Protein AF-0000000083222985 (afdb_homodimer)

Sequence (244 aa):
MFPDKQFFSEYESVVSSVSVASGQSLPALGKGLVYMKNVDNTTFAVNALHVPGLTHALLSLARLSLNNCDLVRQPGSKSIFSVKDTAKNLTLFDAEIKNNIYLCKASLVLPQDAPAIQVEKHMFPDKQFFSEYESVVSSVSVASGQSLPALGKGLVYMKNVDNTTFAVNALHVPGLTHALLSLARLSLNNCDLVRQPGSKSIFSVKDTAKNLTLFDAEIKNNIYLCKASLVLPQDAPAIQVEKH

Structure (mmCIF, N/CA/C/O backbone):
data_AF-0000000083222985-model_v1
#
loop_
_entity.id
_entity.type
_entity.pdbx_description
1 polymer 'Retrovirus-related Pol polyprotein from transposon TNT 1-94-like beta-barrel domain-containing protein'
#
loop_
_atom_site.group_PDB
_atom_site.id
_atom_site.type_symbol
_atom_site.label_atom_id
_atom_site.label_alt_id
_atom_site.label_comp_id
_atom_site.label_asym_id
_atom_site.label_entity_id
_atom_site.label_seq_id
_atom_site.pdbx_PDB_ins_code
_atom_site.Cartn_x
_atom_site.Cartn_y
_atom_site.Cartn_z
_atom_site.occupancy
_atom_site.B_iso_or_equiv
_atom_site.auth_seq_id
_atom_site.auth_comp_id
_atom_site.auth_asym_id
_atom_site.auth_atom_id
_atom_site.pdbx_PDB_model_num
ATOM 1 N N . MET A 1 1 ? -4.984 9.648 5.73 1 91.44 1 MET A N 1
ATOM 2 C CA . MET A 1 1 ? -6.281 9.789 6.387 1 91.44 1 MET A CA 1
ATOM 3 C C . MET A 1 1 ? -6.113 9.914 7.898 1 91.44 1 MET A C 1
ATOM 5 O O . MET A 1 1 ? -5.379 9.133 8.508 1 91.44 1 MET A O 1
ATOM 9 N N . PHE A 1 2 ? -6.844 10.898 8.508 1 94.88 2 PHE A N 1
ATOM 10 C CA . PHE A 1 2 ? -6.648 11.172 9.922 1 94.88 2 PHE A CA 1
ATOM 11 C C . PHE A 1 2 ? -7.984 11.203 10.656 1 94.88 2 PHE A C 1
ATOM 13 O O . PHE A 1 2 ? -8.977 11.695 10.125 1 94.88 2 PHE A O 1
ATOM 20 N N . PRO A 1 3 ? -8.023 10.688 11.906 1 94.75 3 PRO A N 1
ATOM 21 C CA . PRO A 1 3 ? -9.289 10.578 12.625 1 94.75 3 PRO A CA 1
ATOM 22 C C . PRO A 1 3 ? -9.688 11.883 13.328 1 94.75 3 PRO A C 1
ATOM 24 O O . PRO A 1 3 ? -10.875 12.141 13.523 1 94.75 3 PRO A O 1
ATOM 27 N N . ASP A 1 4 ? -8.719 12.711 13.727 1 95.44 4 ASP A N 1
ATOM 28 C CA . ASP A 1 4 ? -9.008 13.844 14.602 1 95.44 4 ASP A CA 1
ATOM 29 C C . ASP A 1 4 ? -9.031 15.148 13.812 1 95.44 4 ASP A C 1
ATOM 31 O O . ASP A 1 4 ? -7.992 15.602 13.32 1 95.44 4 ASP A O 1
ATOM 35 N N . LYS A 1 5 ? -10.125 15.766 13.906 1 95.88 5 LYS A N 1
ATOM 36 C CA . LYS A 1 5 ? -10.312 17.016 13.164 1 95.88 5 LYS A CA 1
ATOM 37 C C . LYS A 1 5 ? -9.383 18.109 13.695 1 95.88 5 LYS A C 1
ATOM 39 O O . LYS A 1 5 ? -9.023 19.016 12.953 1 95.88 5 LYS A O 1
ATOM 44 N N . GLN A 1 6 ? -9.039 18.062 14.906 1 95.94 6 GLN A N 1
ATOM 45 C CA . GLN A 1 6 ? -8.273 19.125 15.555 1 95.94 6 GLN A CA 1
ATOM 46 C C . GLN A 1 6 ? -6.938 19.359 14.852 1 95.94 6 GLN A C 1
ATOM 48 O O . GLN A 1 6 ? -6.344 20.422 14.969 1 95.94 6 GLN A O 1
ATOM 53 N N . PHE A 1 7 ? -6.473 18.422 14.062 1 95.44 7 PHE A N 1
ATOM 54 C CA . PHE A 1 7 ? -5.16 18.531 13.438 1 95.44 7 PHE A CA 1
ATOM 55 C C . PHE A 1 7 ? -5.273 19.109 12.031 1 95.44 7 PHE A C 1
ATOM 57 O O . PHE A 1 7 ? -4.262 19.391 11.383 1 95.44 7 PHE A O 1
ATOM 64 N N . PHE A 1 8 ? -6.504 19.328 11.602 1 95.56 8 PHE A N 1
ATOM 65 C CA . PHE A 1 8 ? -6.711 19.812 10.242 1 95.56 8 PHE A CA 1
ATOM 66 C C . PHE A 1 8 ? -6.719 21.344 10.203 1 95.56 8 PHE A C 1
ATOM 68 O O . PHE A 1 8 ? -7.379 21.984 11.023 1 95.56 8 PHE A O 1
ATOM 75 N N . SER A 1 9 ? -5.957 21.75 9.305 1 93.69 9 SER A N 1
ATOM 76 C CA . SER A 1 9 ? -6.062 23.141 8.891 1 93.69 9 SER A CA 1
ATOM 77 C C . SER A 1 9 ? -6.688 23.266 7.508 1 93.69 9 SER A C 1
ATOM 79 O O . SER A 1 9 ? -6.746 22.297 6.758 1 93.69 9 SER A O 1
ATOM 81 N N . GLU A 1 10 ? -7.301 24.453 7.152 1 93.38 10 GLU A N 1
ATOM 82 C CA . GLU A 1 10 ? -7.941 24.656 5.855 1 93.38 10 GLU A CA 1
ATOM 83 C C . GLU A 1 10 ? -8.977 23.578 5.574 1 93.38 10 GLU A C 1
ATOM 85 O O . GLU A 1 10 ? -9.016 23.016 4.473 1 93.38 10 GLU A O 1
ATOM 90 N N . TYR A 1 11 ? -9.781 23.344 6.41 1 94.94 11 TYR A N 1
ATOM 91 C CA . TYR A 1 11 ? -10.734 22.234 6.43 1 94.94 11 TYR A CA 1
ATOM 92 C C . TYR A 1 11 ? -11.945 22.531 5.551 1 94.94 11 TYR A C 1
ATOM 94 O O . TYR A 1 11 ? -12.562 23.594 5.684 1 94.94 11 TYR A O 1
ATOM 102 N N . GLU A 1 12 ? -12.219 21.656 4.648 1 97 12 GLU A N 1
ATOM 103 C CA . GLU A 1 12 ? -13.391 21.703 3.783 1 97 12 GLU A CA 1
ATOM 104 C C . GLU A 1 12 ? -14.227 20.438 3.932 1 97 12 GLU A C 1
ATOM 106 O O . GLU A 1 12 ? -13.703 19.328 3.857 1 97 12 GLU A O 1
ATOM 111 N N . SER A 1 13 ? -15.539 20.625 4.152 1 95.5 13 SER A N 1
ATOM 112 C CA . SER A 1 13 ? -16.422 19.469 4.289 1 95.5 13 SER A CA 1
ATOM 113 C C . SER A 1 13 ? -16.562 18.734 2.965 1 95.5 13 SER A C 1
ATOM 115 O O . SER A 1 13 ? -16.656 19.359 1.904 1 95.5 13 SER A O 1
ATOM 117 N N . VAL A 1 14 ? -16.438 17.422 3.131 1 92.38 14 VAL A N 1
ATOM 118 C CA . VAL A 1 14 ? -16.641 16.578 1.953 1 92.38 14 VAL A CA 1
ATOM 119 C C . VAL A 1 14 ? -17.656 15.484 2.275 1 92.38 14 VAL A C 1
ATOM 121 O O . VAL A 1 14 ? -17.891 15.172 3.445 1 92.38 14 VAL A O 1
ATOM 124 N N . VAL A 1 15 ? -18.422 15.094 1.296 1 88.38 15 VAL A N 1
ATOM 125 C CA . VAL A 1 15 ? -19.281 13.922 1.41 1 88.38 15 VAL A CA 1
ATOM 126 C C . VAL A 1 15 ? -18.719 12.781 0.561 1 88.38 15 VAL A C 1
ATOM 128 O O . VAL A 1 15 ? -18.969 12.719 -0.646 1 88.38 15 VAL A O 1
ATOM 131 N N . SER A 1 16 ? -17.953 12 1.223 1 88.06 16 SER A N 1
ATOM 132 C CA . SER A 1 16 ? -17.359 10.859 0.533 1 88.06 16 SER A CA 1
ATOM 133 C C . SER A 1 16 ? -17.156 9.68 1.478 1 88.06 16 SER A C 1
ATOM 135 O O . SER A 1 16 ? -17.562 9.734 2.641 1 88.06 16 SER A O 1
ATOM 137 N N . SER A 1 17 ? -16.797 8.602 0.88 1 85.19 17 SER A N 1
ATOM 138 C CA . SER A 1 17 ? -16.484 7.41 1.665 1 85.19 17 SER A CA 1
ATOM 139 C C . SER A 1 17 ? -15.148 6.805 1.231 1 85.19 17 SER A C 1
ATOM 141 O O . SER A 1 17 ? -14.703 7.02 0.103 1 85.19 17 SER A O 1
ATOM 143 N N . VAL A 1 18 ? -14.523 6.258 2.275 1 79.06 18 VAL A N 1
ATOM 144 C CA . VAL A 1 18 ? -13.273 5.551 1.981 1 79.06 18 VAL A CA 1
ATOM 145 C C . VAL A 1 18 ? -13.406 4.086 2.4 1 79.06 18 VAL A C 1
ATOM 147 O O . VAL A 1 18 ? -14.125 3.766 3.346 1 79.06 18 VAL A O 1
ATOM 150 N N . SER A 1 19 ? -12.797 3.289 1.513 1 74.12 19 SER A N 1
ATOM 151 C CA . SER A 1 19 ? -12.711 1.875 1.862 1 74.12 19 SER A CA 1
ATOM 152 C C . SER A 1 19 ? -11.344 1.533 2.443 1 74.12 19 SER A C 1
ATOM 154 O O . SER A 1 19 ? -10.312 1.896 1.874 1 74.12 19 SER A O 1
ATOM 156 N N . VAL A 1 20 ? -11.453 0.915 3.643 1 68.56 20 VAL A N 1
ATOM 157 C CA . VAL A 1 20 ? -10.195 0.534 4.281 1 68.56 20 VAL A CA 1
ATOM 158 C C . VAL A 1 20 ? -9.906 -0.941 4.008 1 68.56 20 VAL A C 1
ATOM 160 O O . VAL A 1 20 ? -10.797 -1.695 3.621 1 68.56 20 VAL A O 1
ATOM 163 N N . ALA A 1 21 ? -8.688 -1.35 4.016 1 62.44 21 ALA A N 1
ATOM 164 C CA . ALA A 1 21 ? -8.234 -2.693 3.668 1 62.44 21 ALA A CA 1
ATOM 165 C C . ALA A 1 21 ? -8.961 -3.75 4.496 1 62.44 21 ALA A C 1
ATOM 167 O O . ALA A 1 21 ? -9.094 -4.898 4.066 1 62.44 21 ALA A O 1
ATOM 168 N N . SER A 1 22 ? -9.477 -3.342 5.66 1 61.84 22 SER A N 1
ATOM 169 C CA . SER A 1 22 ? -10.227 -4.285 6.488 1 61.84 22 SER A CA 1
ATOM 170 C C . SER A 1 22 ? -11.555 -4.652 5.848 1 61.84 22 SER A C 1
ATOM 172 O O . SER A 1 22 ? -12.195 -5.625 6.25 1 61.84 22 SER A O 1
ATOM 174 N N . GLY A 1 23 ? -11.938 -3.912 4.832 1 66.25 23 GLY A N 1
ATOM 175 C CA . GLY A 1 23 ? -13.195 -4.18 4.156 1 66.25 23 GLY A CA 1
ATOM 176 C C . GLY A 1 23 ? -14.312 -3.232 4.562 1 66.25 23 GLY A C 1
ATOM 177 O O . GLY A 1 23 ? -15.398 -3.254 3.982 1 66.25 23 GLY A O 1
ATOM 178 N N . GLN A 1 24 ? -14.086 -2.453 5.562 1 70.12 24 GLN A N 1
ATOM 179 C CA . GLN A 1 24 ? -15.102 -1.519 6.043 1 70.12 24 GLN A CA 1
ATOM 180 C C . GLN A 1 24 ? -15.086 -0.23 5.223 1 70.12 24 GLN A C 1
ATOM 182 O O . GLN A 1 24 ? -14.039 0.182 4.715 1 70.12 24 GLN A O 1
ATOM 187 N N . SER A 1 25 ? -16.312 0.229 4.922 1 79.38 25 SER A N 1
ATOM 188 C CA . SER A 1 25 ? -16.453 1.561 4.344 1 79.38 25 SER A CA 1
ATOM 189 C C . SER A 1 25 ? -1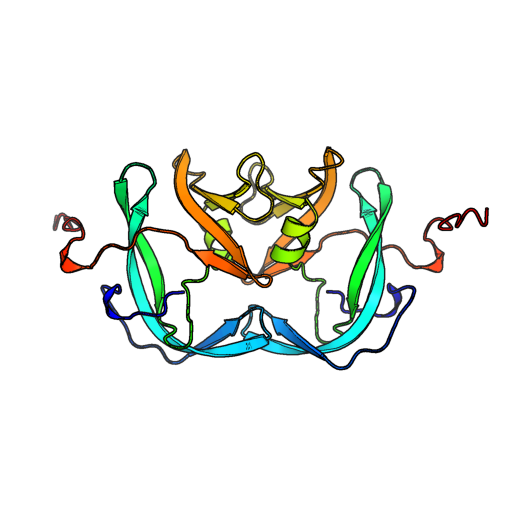6.75 2.604 5.418 1 79.38 25 SER A C 1
ATOM 191 O O . SER A 1 25 ? -17.672 2.438 6.211 1 79.38 25 SER A O 1
ATOM 193 N N . LEU A 1 26 ? -15.914 3.586 5.5 1 84.94 26 LEU A N 1
ATOM 194 C CA . LEU A 1 26 ? -16.078 4.641 6.496 1 84.94 26 LEU A CA 1
ATOM 195 C C . LEU A 1 26 ? -16.312 5.988 5.828 1 84.94 26 LEU A C 1
ATOM 197 O O . LEU A 1 26 ? -15.719 6.285 4.789 1 84.94 26 LEU A O 1
ATOM 201 N N . PRO A 1 27 ? -17.156 6.777 6.434 1 89.69 27 PRO A N 1
ATOM 202 C CA . PRO A 1 27 ? -17.375 8.109 5.859 1 89.69 27 PRO A CA 1
ATOM 203 C C . PRO A 1 27 ? -16.188 9.039 6.074 1 89.69 27 PRO A C 1
ATOM 205 O O . PRO A 1 27 ? -15.578 9.039 7.148 1 89.69 27 PRO A O 1
ATOM 208 N N . ALA A 1 28 ? -15.797 9.719 4.98 1 92.69 28 ALA A N 1
ATOM 209 C CA . ALA A 1 28 ? -14.914 10.875 5.078 1 92.69 28 ALA A CA 1
ATOM 210 C C . ALA A 1 28 ? -15.719 12.172 5.191 1 92.69 28 ALA A C 1
ATOM 212 O O . ALA A 1 28 ? -16.562 12.469 4.336 1 92.69 28 ALA A O 1
ATOM 213 N N . LEU A 1 29 ? -15.406 12.93 6.195 1 95.75 29 LEU A N 1
ATOM 214 C CA . LEU A 1 29 ? -16.266 14.086 6.473 1 95.75 29 LEU A CA 1
ATOM 215 C C . LEU A 1 29 ? -15.617 15.367 5.969 1 95.75 29 LEU A C 1
ATOM 217 O O . LEU A 1 29 ? -16.281 16.391 5.824 1 95.75 29 LEU A O 1
ATOM 221 N N . GLY A 1 30 ? -14.352 15.266 5.719 1 96.56 30 GLY A N 1
ATOM 222 C CA . GLY A 1 30 ? -13.664 16.469 5.281 1 96.56 30 GLY A CA 1
ATOM 223 C C . GLY A 1 30 ? -12.266 16.203 4.754 1 96.56 30 GLY A C 1
ATOM 224 O O . GLY A 1 30 ? -11.789 15.062 4.805 1 96.56 30 GLY A O 1
ATOM 225 N N . LYS A 1 31 ? -11.773 17.266 4.141 1 96.81 31 LYS A N 1
ATOM 226 C CA . LYS A 1 31 ? -10.391 17.281 3.674 1 96.81 31 LYS A CA 1
ATOM 227 C C . LYS A 1 31 ? -9.688 18.562 4.102 1 96.81 31 LYS A C 1
ATOM 229 O O . LYS A 1 31 ? -10.328 19.578 4.359 1 96.81 31 LYS A O 1
ATOM 234 N N . GLY A 1 32 ? -8.406 18.484 4.211 1 95.88 32 GLY A N 1
ATOM 235 C CA . GLY A 1 32 ? -7.621 19.641 4.613 1 95.88 32 GLY A CA 1
ATOM 236 C C . GLY A 1 32 ? -6.137 19.328 4.746 1 95.88 32 GLY A C 1
ATOM 237 O O . GLY A 1 32 ? -5.641 18.359 4.168 1 95.88 32 GLY A O 1
ATOM 238 N N . LEU A 1 33 ? -5.465 20.297 5.406 1 95.81 33 LEU A N 1
ATOM 239 C CA . LEU A 1 33 ? -4.023 20.188 5.605 1 95.81 33 LEU A CA 1
ATOM 240 C C . LEU A 1 33 ? -3.707 19.719 7.027 1 95.81 33 LEU A C 1
ATOM 242 O O . LEU A 1 33 ? -4.328 20.188 7.984 1 95.81 33 LEU A O 1
ATOM 246 N N . VAL A 1 34 ? -2.902 18.75 7.098 1 95.69 34 VAL A N 1
ATOM 247 C CA . VAL A 1 34 ? -2.387 18.297 8.383 1 95.69 34 VAL A CA 1
ATOM 248 C C . VAL A 1 34 ? -0.883 18.547 8.461 1 95.69 34 VAL A C 1
ATOM 250 O O . VAL A 1 34 ? -0.148 18.234 7.52 1 95.69 34 VAL A O 1
ATOM 253 N N . TYR A 1 35 ? -0.437 19.125 9.555 1 95 35 TYR A N 1
ATOM 254 C CA . TYR A 1 35 ? 0.974 19.422 9.766 1 95 35 TYR A CA 1
ATOM 255 C C . TYR A 1 35 ? 1.643 18.344 10.602 1 95 35 TYR A C 1
ATOM 257 O O . TYR A 1 35 ? 1.062 17.859 11.578 1 95 35 TYR A O 1
ATOM 265 N N . MET A 1 36 ? 2.799 18.016 10.156 1 95 36 MET A N 1
ATOM 266 C CA . MET A 1 36 ? 3.574 16.984 10.852 1 95 36 MET A CA 1
ATOM 267 C C . MET A 1 36 ? 5.047 17.375 10.914 1 95 36 MET A C 1
ATOM 269 O O . MET A 1 36 ? 5.504 18.234 10.164 1 95 36 MET A O 1
ATOM 273 N N . LYS A 1 37 ? 5.711 16.734 11.844 1 94 37 LYS A N 1
ATOM 274 C CA . LYS A 1 37 ? 7.156 16.922 11.953 1 94 37 LYS A CA 1
ATOM 275 C C . LYS A 1 37 ? 7.906 15.727 11.359 1 94 37 LYS A C 1
ATOM 277 O O . LYS A 1 37 ? 7.543 14.57 11.609 1 94 37 LYS A O 1
ATOM 282 N N . ASN A 1 38 ? 8.898 16.062 10.609 1 92.88 38 ASN A N 1
ATOM 283 C CA . ASN A 1 38 ? 9.727 14.992 10.086 1 92.88 38 ASN A CA 1
ATOM 284 C C . ASN A 1 38 ? 10.789 14.555 11.094 1 92.88 38 ASN A C 1
ATOM 286 O O . ASN A 1 38 ? 10.781 15.008 12.242 1 92.88 38 ASN A O 1
ATOM 290 N N . VAL A 1 39 ? 11.641 13.609 10.68 1 89.19 39 VAL A N 1
ATOM 291 C CA . VAL A 1 39 ? 12.625 13.031 11.586 1 89.19 39 VAL A CA 1
ATOM 292 C C . VAL A 1 39 ? 13.586 14.117 12.062 1 89.19 39 VAL A C 1
ATOM 294 O O . VAL A 1 39 ? 14.109 14.047 13.18 1 89.19 39 VAL A O 1
ATOM 297 N N . ASP A 1 40 ? 13.82 15.156 11.297 1 89.5 40 ASP A N 1
ATOM 298 C CA . ASP A 1 40 ? 14.703 16.266 11.664 1 89.5 40 ASP A CA 1
ATOM 299 C C . ASP A 1 40 ? 13.938 17.359 12.406 1 89.5 40 ASP A C 1
ATOM 301 O O . ASP A 1 40 ? 14.461 18.453 12.609 1 89.5 40 ASP A O 1
ATOM 305 N N . ASN A 1 41 ? 12.742 17.188 12.664 1 89.38 41 ASN A N 1
ATOM 306 C CA . ASN A 1 41 ? 11.883 18.078 13.445 1 89.38 41 ASN A CA 1
ATOM 307 C C . ASN A 1 41 ? 11.438 19.281 12.625 1 89.38 41 ASN A C 1
ATOM 309 O O . ASN A 1 41 ? 11.07 20.312 13.188 1 89.38 41 ASN A O 1
ATOM 313 N N . THR A 1 42 ? 11.617 19.156 11.367 1 89.94 42 THR A N 1
ATOM 314 C CA . THR A 1 42 ? 11.062 20.188 10.492 1 89.94 42 THR A CA 1
ATOM 315 C C . THR A 1 42 ? 9.594 19.906 10.188 1 89.94 42 THR A C 1
ATOM 317 O O . THR A 1 42 ? 9.219 18.766 9.938 1 89.94 42 THR A O 1
ATOM 320 N N . THR A 1 43 ? 8.805 20.969 10.18 1 91.62 43 THR A N 1
ATOM 321 C CA . THR A 1 43 ? 7.367 20.828 9.984 1 91.62 43 THR A CA 1
ATOM 322 C C . THR A 1 43 ? 7.016 20.859 8.5 1 91.62 43 THR A C 1
ATOM 324 O O . THR A 1 43 ? 7.578 21.672 7.746 1 91.62 43 THR A O 1
ATOM 327 N N . PHE A 1 44 ? 6.191 20 8.086 1 90.69 44 PHE A N 1
ATOM 328 C CA . PHE A 1 44 ? 5.656 20.016 6.727 1 90.69 44 PHE A CA 1
ATOM 329 C C . PHE A 1 44 ? 4.172 19.688 6.723 1 90.69 44 PHE A C 1
ATOM 331 O O . PHE A 1 44 ? 3.648 19.156 7.699 1 90.69 44 PHE A O 1
ATOM 338 N N . ALA A 1 45 ? 3.506 20.078 5.641 1 92.19 45 ALA A N 1
ATOM 339 C CA . ALA A 1 45 ? 2.062 19.875 5.527 1 92.19 45 ALA A CA 1
ATOM 340 C C . ALA A 1 45 ? 1.739 18.797 4.492 1 92.19 45 ALA A C 1
ATOM 342 O O . ALA A 1 45 ? 2.432 18.672 3.48 1 92.19 45 ALA A O 1
ATOM 343 N N . VAL A 1 46 ? 0.631 18.109 4.801 1 91.94 46 VAL A N 1
ATOM 344 C CA . VAL A 1 46 ? 0.116 17.141 3.832 1 91.94 46 VAL A CA 1
ATOM 345 C C . VAL A 1 46 ? -1.393 17.328 3.674 1 91.94 46 VAL A C 1
ATOM 347 O O . VAL A 1 46 ? -2.078 17.719 4.621 1 91.94 46 VAL A O 1
ATOM 350 N N . ASN A 1 47 ? -1.86 17.047 2.443 1 93.56 47 ASN A N 1
ATOM 351 C CA . ASN A 1 47 ? -3.303 16.953 2.24 1 93.56 47 ASN A CA 1
ATOM 352 C C . ASN A 1 47 ? -3.852 15.609 2.736 1 93.56 47 ASN A C 1
ATOM 354 O O . ASN A 1 47 ? -3.291 14.555 2.436 1 93.56 47 ASN A O 1
ATOM 358 N N . ALA A 1 48 ? -4.898 15.734 3.525 1 95 48 ALA A N 1
ATOM 359 C CA . ALA A 1 48 ? -5.422 14.508 4.121 1 95 48 ALA A CA 1
ATOM 360 C C . ALA A 1 48 ? -6.945 14.539 4.195 1 95 48 ALA A C 1
ATOM 362 O O . ALA A 1 48 ? -7.559 15.602 4.078 1 95 48 ALA A O 1
ATOM 363 N N . LEU A 1 49 ? -7.469 13.383 4.34 1 94.12 49 LEU A N 1
ATOM 364 C CA . LEU A 1 49 ? -8.898 13.227 4.586 1 94.12 49 LEU A CA 1
ATOM 365 C C . LEU A 1 49 ? -9.18 13.047 6.074 1 94.12 49 LEU A C 1
ATOM 367 O O . LEU A 1 49 ? -8.422 12.375 6.773 1 94.12 49 LEU A O 1
ATOM 371 N N . HIS A 1 50 ? -10.273 13.695 6.477 1 96.56 50 HIS A N 1
ATOM 372 C CA . HIS A 1 50 ? -10.766 13.492 7.832 1 96.56 50 HIS A CA 1
ATOM 373 C C . HIS A 1 50 ? -11.75 12.336 7.898 1 96.56 50 HIS A C 1
ATOM 375 O O . HIS A 1 50 ? -12.875 12.438 7.391 1 96.56 50 HIS A O 1
ATOM 381 N N . VAL A 1 51 ? -11.312 11.25 8.547 1 94.62 51 VAL A N 1
ATOM 382 C CA . VAL A 1 51 ? -12.125 10.047 8.703 1 94.62 51 VAL A CA 1
ATOM 383 C C . VAL A 1 51 ? -12.258 9.703 10.188 1 94.62 51 VAL A C 1
ATOM 385 O O . VAL A 1 51 ? -11.492 8.898 10.711 1 94.62 51 VAL A O 1
ATOM 388 N N . PRO A 1 52 ? -13.289 10.234 10.844 1 93.88 52 PRO A N 1
ATOM 389 C CA . PRO A 1 52 ? -13.422 10.109 12.297 1 93.88 52 PRO A CA 1
ATOM 390 C C . PRO A 1 52 ? -13.609 8.664 12.75 1 93.88 52 PRO A C 1
ATOM 392 O O . PRO A 1 52 ? -13.336 8.336 13.906 1 93.88 52 PRO A O 1
ATOM 395 N N . GLY A 1 53 ? -13.977 7.805 11.938 1 88 53 GLY A N 1
ATOM 396 C CA . GLY A 1 53 ? -14.211 6.418 12.312 1 88 53 GLY A CA 1
ATOM 397 C C . GLY A 1 53 ? -12.922 5.621 12.477 1 88 53 GLY A C 1
ATOM 398 O O . GLY A 1 53 ? -12.945 4.488 12.953 1 88 53 GLY A O 1
ATOM 399 N N . LEU A 1 54 ? -11.844 6.199 12.172 1 88.44 54 LEU A N 1
ATOM 400 C CA . LEU A 1 54 ? -10.555 5.535 12.312 1 88.44 54 LEU A CA 1
ATOM 401 C C . LEU A 1 54 ? -10.016 5.695 13.727 1 88.44 54 LEU A C 1
ATOM 403 O O .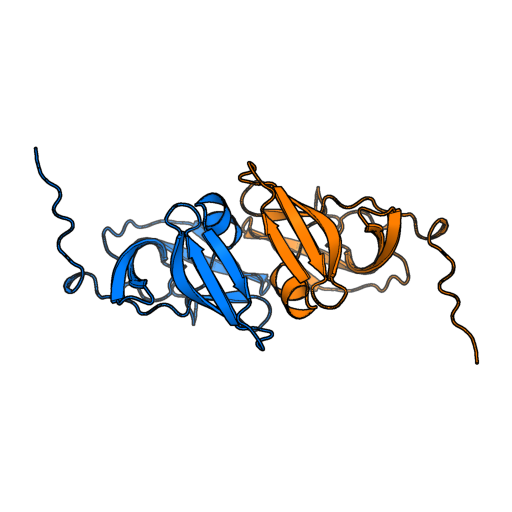 LEU A 1 54 ? -10.305 6.688 14.398 1 88.44 54 LEU A O 1
ATOM 407 N N . THR A 1 55 ? -9.25 4.66 14.109 1 86.5 55 THR A N 1
ATOM 408 C CA . THR A 1 55 ? -8.594 4.742 15.406 1 86.5 55 THR A CA 1
ATOM 409 C C . THR A 1 55 ? -7.168 5.266 15.258 1 86.5 55 THR A C 1
ATOM 411 O O . THR A 1 55 ? -6.609 5.832 16.203 1 86.5 55 THR A O 1
ATOM 414 N N . HIS A 1 56 ? -6.629 5.094 14.062 1 90.44 56 HIS A N 1
ATOM 415 C CA . HIS A 1 56 ? -5.273 5.539 13.75 1 90.44 56 HIS A CA 1
ATOM 416 C C . HIS A 1 56 ? -5.207 6.176 12.367 1 90.44 56 HIS A C 1
ATOM 418 O O . HIS A 1 56 ? -6.074 5.93 11.523 1 90.44 56 HIS A O 1
ATOM 424 N N . ALA A 1 57 ? -4.215 7.043 12.242 1 93.12 57 ALA A N 1
ATOM 425 C CA . ALA A 1 57 ? -3.971 7.621 10.922 1 93.12 57 ALA A CA 1
ATOM 426 C C . ALA A 1 57 ? -3.455 6.562 9.953 1 93.12 57 ALA A C 1
ATOM 428 O O . ALA A 1 57 ? -2.582 5.766 10.297 1 93.12 57 ALA A O 1
ATOM 429 N N . LEU A 1 58 ? -4.062 6.613 8.766 1 91 58 LEU A N 1
ATOM 430 C CA . LEU A 1 58 ? -3.705 5.629 7.746 1 91 58 LEU A CA 1
ATOM 431 C C . LEU A 1 58 ? -3.012 6.301 6.562 1 91 58 LEU A C 1
ATOM 433 O O . LEU A 1 58 ? -3.27 7.469 6.266 1 91 58 LEU A O 1
ATOM 437 N N . LEU A 1 59 ? -2.205 5.488 5.945 1 91.25 59 LEU A N 1
ATOM 438 C CA . LEU A 1 59 ? -1.476 5.992 4.785 1 91.25 59 LEU A CA 1
ATOM 439 C C . LEU A 1 59 ? -2.053 5.426 3.492 1 91.25 59 LEU A C 1
ATOM 441 O O . LEU A 1 59 ? -2.375 4.238 3.418 1 91.25 59 LEU A O 1
ATOM 445 N N . SER A 1 60 ? -2.27 6.305 2.541 1 87.81 60 SER A N 1
ATOM 446 C CA . SER A 1 60 ? -2.527 5.895 1.163 1 87.81 60 SER A CA 1
ATOM 447 C C . SER A 1 60 ? -1.227 5.711 0.389 1 87.81 60 SER A C 1
ATOM 449 O O . SER A 1 60 ? -0.689 6.668 -0.17 1 87.81 60 SER A O 1
ATOM 451 N N . LEU A 1 61 ? -0.79 4.492 0.25 1 89.25 61 LEU A N 1
ATOM 452 C CA . LEU A 1 61 ? 0.532 4.215 -0.303 1 89.25 61 LEU A CA 1
ATOM 453 C C . LEU A 1 61 ? 0.607 4.633 -1.768 1 89.25 61 LEU A C 1
ATOM 455 O O . LEU A 1 61 ? 1.639 5.133 -2.223 1 89.25 61 LEU A O 1
ATOM 459 N N . ALA A 1 62 ? -0.45 4.395 -2.479 1 90 62 ALA A N 1
ATOM 460 C CA . ALA A 1 62 ? -0.453 4.781 -3.887 1 90 62 ALA A CA 1
ATOM 461 C C . ALA A 1 62 ? -0.273 6.289 -4.043 1 90 62 ALA A C 1
ATOM 463 O O . ALA A 1 62 ? 0.517 6.742 -4.875 1 90 62 ALA A O 1
ATOM 464 N N . ARG A 1 63 ? -0.938 7.086 -3.252 1 87.56 63 ARG A N 1
ATOM 465 C CA . ARG A 1 63 ? -0.834 8.539 -3.33 1 87.56 63 ARG A CA 1
ATOM 466 C C . ARG A 1 63 ? 0.551 9.016 -2.904 1 87.56 63 ARG A C 1
ATOM 468 O O . ARG A 1 63 ? 1.126 9.906 -3.529 1 87.56 63 ARG A O 1
ATOM 475 N N . LEU A 1 64 ? 1.031 8.422 -1.844 1 91.19 64 LEU A N 1
ATOM 476 C CA . LEU A 1 64 ? 2.383 8.734 -1.398 1 91.19 64 LEU A CA 1
ATOM 477 C C . LEU A 1 64 ? 3.396 8.469 -2.506 1 91.19 64 LEU A C 1
ATOM 479 O O . LEU A 1 64 ? 4.258 9.305 -2.785 1 91.19 64 LEU A O 1
ATOM 483 N N . SER A 1 65 ? 3.244 7.293 -3.109 1 93.12 65 SER A N 1
ATOM 484 C CA . SER A 1 65 ? 4.168 6.902 -4.168 1 93.12 65 SER A CA 1
ATOM 485 C C . SER A 1 65 ? 4.094 7.863 -5.348 1 93.12 65 SER A C 1
ATOM 487 O O . SER A 1 65 ? 5.125 8.258 -5.898 1 93.12 65 SER A O 1
ATOM 489 N N . LEU A 1 66 ? 2.91 8.266 -5.672 1 92.06 66 LEU A N 1
ATOM 490 C CA . LEU A 1 66 ? 2.717 9.164 -6.805 1 92.06 66 LEU A CA 1
ATOM 491 C C . LEU A 1 66 ? 3.242 10.555 -6.48 1 92.06 66 LEU A C 1
ATOM 493 O O . LEU A 1 66 ? 3.502 11.352 -7.391 1 92.06 66 LEU A O 1
ATOM 497 N N . ASN A 1 67 ? 3.406 10.883 -5.18 1 90.75 67 ASN A N 1
ATOM 498 C CA . ASN A 1 67 ? 3.971 12.148 -4.742 1 90.75 67 ASN A CA 1
ATOM 499 C C . ASN A 1 67 ? 5.453 12.016 -4.398 1 90.75 67 ASN A C 1
ATOM 501 O O . ASN A 1 67 ? 5.949 12.703 -3.5 1 90.75 67 ASN A O 1
ATOM 505 N N . ASN A 1 68 ? 6.129 11.039 -4.984 1 92.19 68 ASN A N 1
ATOM 506 C CA . ASN A 1 68 ? 7.574 10.844 -4.914 1 92.19 68 ASN A CA 1
ATOM 507 C C . ASN A 1 68 ? 8.016 10.391 -3.525 1 92.19 68 ASN A C 1
ATOM 509 O O . ASN A 1 68 ? 9.102 10.742 -3.07 1 92.19 68 ASN A O 1
ATOM 513 N N . CYS A 1 69 ? 7.152 9.711 -2.852 1 94.44 69 CYS A N 1
ATOM 514 C CA . CYS A 1 69 ? 7.52 9.141 -1.561 1 94.44 69 CYS A CA 1
ATOM 515 C C . CYS A 1 69 ? 7.625 7.625 -1.646 1 94.44 69 CYS A C 1
ATOM 517 O O . CYS A 1 69 ? 6.805 6.977 -2.303 1 94.44 69 CYS A O 1
ATOM 519 N N . ASP A 1 70 ? 8.641 7.121 -1.062 1 94.56 70 ASP A N 1
ATOM 520 C CA . ASP A 1 70 ? 8.844 5.676 -1.043 1 94.56 70 ASP A CA 1
ATOM 521 C C . ASP A 1 70 ? 8.805 5.137 0.384 1 94.56 70 ASP A C 1
ATOM 523 O O . ASP A 1 70 ? 9.148 5.848 1.332 1 94.56 70 ASP A O 1
ATOM 527 N N . LEU A 1 71 ? 8.336 3.926 0.518 1 94.75 71 LEU A N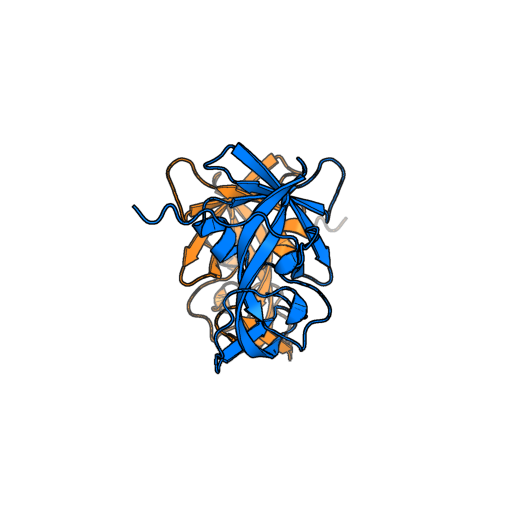 1
ATOM 528 C CA . LEU A 1 71 ? 8.414 3.193 1.776 1 94.75 71 LEU A CA 1
ATOM 529 C C . LEU A 1 71 ? 9.672 2.336 1.831 1 94.75 71 LEU A C 1
ATOM 531 O O . LEU A 1 71 ? 9.891 1.489 0.96 1 94.75 71 LEU A O 1
ATOM 535 N N . VAL A 1 72 ? 10.453 2.662 2.801 1 94.25 72 VAL A N 1
ATOM 536 C CA . VAL A 1 72 ? 11.695 1.916 2.971 1 94.25 72 VAL A CA 1
ATOM 537 C C . VAL A 1 72 ? 11.656 1.144 4.289 1 94.25 72 VAL A C 1
ATOM 539 O O . VAL A 1 72 ? 11.523 1.738 5.359 1 94.25 72 VAL A O 1
ATOM 542 N N . ARG A 1 73 ? 11.805 -0.142 4.18 1 94.81 73 ARG A N 1
ATOM 543 C CA . ARG A 1 73 ? 11.797 -0.982 5.371 1 94.81 73 ARG A CA 1
ATOM 544 C C . ARG A 1 73 ? 12.984 -0.664 6.273 1 94.81 73 ARG A C 1
ATOM 546 O O . ARG A 1 73 ? 14.117 -0.533 5.797 1 94.81 73 ARG A O 1
ATOM 553 N N . GLN A 1 74 ? 12.703 -0.519 7.477 1 95.06 74 GLN A N 1
ATOM 554 C CA . GLN A 1 74 ? 13.789 -0.299 8.43 1 95.06 74 GLN A CA 1
ATOM 555 C C . GLN A 1 74 ? 14.555 -1.59 8.695 1 95.06 74 GLN A C 1
ATOM 557 O O . GLN A 1 74 ? 13.953 -2.662 8.812 1 95.06 74 GLN A O 1
ATOM 562 N N . PRO A 1 75 ? 15.906 -1.433 8.797 1 91 75 PRO A N 1
ATOM 563 C CA . PRO A 1 75 ? 16.719 -2.629 9.031 1 91 75 PRO A CA 1
ATOM 564 C C . PRO A 1 75 ? 16.266 -3.422 10.258 1 91 75 PRO A C 1
ATOM 566 O O . PRO A 1 75 ? 16.031 -2.842 11.32 1 91 75 PRO A O 1
ATOM 569 N N . GLY A 1 76 ? 16.141 -4.723 10.055 1 88.5 76 GLY A N 1
ATOM 570 C CA . GLY A 1 76 ? 15.82 -5.609 11.164 1 88.5 76 GLY A CA 1
ATOM 571 C C . GLY A 1 76 ? 14.344 -5.625 11.516 1 88.5 76 GLY A C 1
ATOM 572 O O . GLY A 1 76 ? 13.922 -6.336 12.43 1 88.5 76 GLY A O 1
ATOM 573 N N . SER A 1 77 ? 13.57 -4.855 10.875 1 92.5 77 SER A N 1
ATOM 574 C CA . SER A 1 77 ? 12.148 -4.809 11.172 1 92.5 77 SER A CA 1
ATOM 575 C C . SER A 1 77 ? 11.328 -5.449 10.062 1 92.5 77 SER A C 1
ATOM 577 O O . SER A 1 77 ? 11.664 -5.32 8.883 1 92.5 77 SER A O 1
ATOM 579 N N . LYS A 1 78 ? 10.273 -6.125 10.469 1 91.75 78 LYS A N 1
ATOM 580 C CA . LYS A 1 78 ? 9.375 -6.742 9.5 1 91.75 78 LYS A CA 1
ATOM 581 C C . LYS A 1 78 ? 8.203 -5.824 9.172 1 91.75 78 LYS A C 1
ATOM 583 O O . LYS A 1 78 ? 7.684 -5.84 8.055 1 91.75 78 LYS A O 1
ATOM 588 N N . SER A 1 79 ? 7.887 -4.941 10.117 1 95.25 79 SER A N 1
ATOM 589 C CA . SER A 1 79 ? 6.617 -4.234 9.977 1 95.25 79 SER A CA 1
ATOM 590 C C . SER A 1 79 ? 6.812 -2.725 10.055 1 95.25 79 SER A C 1
ATOM 592 O O . SER A 1 79 ? 5.844 -1.963 9.977 1 95.25 79 SER A O 1
ATOM 594 N N . ILE A 1 80 ? 8.055 -2.229 10.25 1 96.81 80 ILE A N 1
ATOM 595 C CA . ILE A 1 80 ? 8.297 -0.796 10.383 1 96.81 80 ILE A CA 1
ATOM 596 C C . ILE A 1 80 ? 9.016 -0.275 9.141 1 96.81 80 ILE A C 1
ATOM 598 O O . ILE A 1 80 ? 9.984 -0.877 8.68 1 96.81 80 ILE A O 1
ATOM 602 N N . PHE A 1 81 ? 8.516 0.839 8.664 1 97 81 PHE A N 1
ATOM 603 C CA . PHE A 1 81 ? 9.039 1.455 7.449 1 97 81 PHE A CA 1
ATOM 604 C C . PHE A 1 81 ? 9.281 2.945 7.66 1 97 81 PHE A C 1
ATOM 606 O O . PHE A 1 81 ? 8.648 3.564 8.523 1 97 81 PHE A O 1
ATOM 613 N N . SER A 1 82 ? 10.195 3.441 6.875 1 96.75 82 SER A N 1
ATOM 614 C CA . SER A 1 82 ? 10.398 4.883 6.797 1 96.75 82 SER A CA 1
ATOM 615 C C . SER A 1 82 ? 9.859 5.445 5.484 1 96.75 82 SER A C 1
ATOM 617 O O . SER A 1 82 ? 10.086 4.871 4.418 1 96.75 82 SER A O 1
ATOM 619 N N . VAL A 1 83 ? 9.055 6.453 5.625 1 96.5 83 VAL A N 1
ATOM 620 C CA . VAL A 1 83 ? 8.578 7.156 4.438 1 96.5 83 VAL A CA 1
ATOM 621 C C . VAL A 1 83 ? 9.594 8.219 4.02 1 96.5 83 VAL A C 1
ATOM 623 O O . VAL A 1 83 ? 9.922 9.117 4.797 1 96.5 83 VAL A O 1
ATOM 626 N N . LYS A 1 84 ? 10.07 8.062 2.816 1 95.81 84 LYS A N 1
ATOM 627 C CA . LYS A 1 84 ? 11.109 8.961 2.318 1 95.81 84 LYS A CA 1
ATOM 628 C C . LYS A 1 84 ? 10.625 9.734 1.098 1 95.81 84 LYS A C 1
ATOM 630 O O . LYS A 1 84 ? 10.023 9.164 0.19 1 95.81 84 LYS A O 1
ATOM 635 N N . ASP A 1 85 ? 10.852 11.047 1.124 1 94.62 85 ASP A N 1
ATOM 636 C CA . ASP A 1 85 ? 10.664 11.883 -0.059 1 94.62 85 ASP A CA 1
ATOM 637 C C . ASP A 1 85 ? 11.859 11.766 -1.005 1 94.62 85 ASP A C 1
ATOM 639 O O . ASP A 1 85 ? 12.922 12.312 -0.733 1 94.62 85 ASP A O 1
ATOM 643 N N . THR A 1 86 ? 11.648 11.086 -2.049 1 91.5 86 THR A N 1
ATOM 644 C CA . THR A 1 86 ? 12.75 10.789 -2.953 1 91.5 86 THR A CA 1
ATOM 645 C C . THR A 1 86 ? 13.18 12.039 -3.717 1 91.5 86 THR A C 1
ATOM 647 O O . THR A 1 86 ? 14.344 12.172 -4.102 1 91.5 86 THR A O 1
ATOM 650 N N . ALA A 1 87 ? 12.281 12.898 -3.949 1 89.25 87 ALA A N 1
ATOM 651 C CA . ALA A 1 87 ? 12.602 14.133 -4.648 1 89.25 87 ALA A CA 1
ATOM 652 C C . ALA A 1 87 ? 13.508 15.023 -3.803 1 89.25 87 ALA A C 1
ATOM 654 O O . ALA A 1 87 ? 14.445 15.641 -4.32 1 89.25 87 ALA A O 1
ATOM 655 N N . LYS A 1 88 ? 13.281 15.047 -2.523 1 89.06 88 LYS A N 1
ATOM 656 C CA . LYS A 1 88 ? 14.039 15.906 -1.613 1 89.06 88 LYS A CA 1
ATOM 657 C C . LYS A 1 88 ? 15.109 15.102 -0.878 1 89.06 88 LYS A C 1
ATOM 659 O O . LYS A 1 88 ? 15.93 15.68 -0.155 1 89.06 88 LYS A O 1
ATOM 664 N N . ASN A 1 89 ? 15.086 13.82 -1.082 1 90 89 ASN A N 1
ATOM 665 C CA . ASN A 1 89 ? 16 12.922 -0.391 1 90 89 ASN A CA 1
ATOM 666 C C . ASN A 1 89 ? 15.938 13.109 1.122 1 90 89 ASN A C 1
ATOM 668 O O . ASN A 1 89 ? 16.969 13.266 1.777 1 90 89 ASN A O 1
ATOM 672 N N . LEU A 1 90 ? 14.75 13.219 1.654 1 93.19 90 LEU A N 1
ATOM 673 C CA . LEU A 1 90 ? 14.477 13.43 3.072 1 93.19 90 LEU A CA 1
ATOM 674 C C . LEU A 1 90 ? 13.57 12.328 3.621 1 93.19 90 LEU A C 1
ATOM 676 O O . LEU A 1 90 ? 12.609 11.922 2.963 1 93.19 90 LEU A O 1
ATOM 680 N N . THR A 1 91 ? 13.938 11.875 4.812 1 94.81 91 THR A N 1
ATOM 681 C CA . THR A 1 91 ? 13.047 10.969 5.527 1 94.81 91 THR A CA 1
ATOM 682 C C . THR A 1 91 ? 11.945 11.75 6.25 1 94.81 91 THR A C 1
ATOM 684 O O . THR A 1 91 ? 12.234 12.664 7.02 1 94.81 91 THR A O 1
ATOM 687 N N . LEU A 1 92 ? 10.773 11.383 6.039 1 95.5 92 LEU A N 1
ATOM 688 C CA . LEU A 1 92 ? 9.648 12.156 6.57 1 95.5 92 LEU A CA 1
ATOM 689 C C . LEU A 1 92 ? 9.203 11.594 7.918 1 95.5 92 LEU A C 1
ATOM 691 O O . LEU A 1 92 ? 9.406 12.227 8.953 1 95.5 92 LEU A O 1
ATOM 695 N N . PHE A 1 93 ? 8.641 10.484 7.977 1 95.69 93 PHE A N 1
ATOM 696 C CA . PHE A 1 93 ? 8.109 9.852 9.18 1 95.69 93 PHE A CA 1
ATOM 697 C C . PHE A 1 93 ? 8.086 8.336 9.031 1 95.69 93 PHE A C 1
ATOM 699 O O . PHE A 1 93 ? 8.414 7.805 7.969 1 95.69 93 PHE A O 1
ATOM 706 N N . ASP A 1 94 ? 7.816 7.688 10.133 1 96.25 94 ASP A N 1
ATOM 707 C CA . ASP A 1 94 ? 7.746 6.23 10.109 1 96.25 94 ASP A CA 1
ATOM 708 C C . ASP A 1 94 ? 6.316 5.75 9.867 1 96.25 94 ASP A C 1
ATOM 710 O O . ASP A 1 94 ? 5.363 6.516 10.023 1 96.25 94 ASP A O 1
ATOM 714 N N . ALA A 1 95 ? 6.23 4.578 9.367 1 96.62 95 ALA A N 1
ATOM 715 C CA . ALA A 1 95 ? 4.977 3.855 9.172 1 96.62 95 ALA A CA 1
ATOM 716 C C . ALA A 1 95 ? 5.07 2.439 9.742 1 96.62 95 ALA A C 1
ATOM 718 O O . ALA A 1 95 ? 6.164 1.886 9.867 1 96.62 95 ALA A O 1
ATOM 719 N N . GLU A 1 96 ? 3.963 1.91 10.109 1 96.5 96 GLU A N 1
ATOM 720 C CA . GLU A 1 96 ? 3.908 0.557 10.656 1 96.5 96 GLU A CA 1
ATOM 721 C C . GLU A 1 96 ? 2.744 -0.23 10.062 1 96.5 96 GLU A C 1
ATOM 723 O O . GLU A 1 96 ? 1.643 0.302 9.906 1 96.5 96 GLU A O 1
ATOM 728 N N . ILE A 1 97 ? 3.033 -1.467 9.672 1 94.12 97 ILE A N 1
ATOM 729 C CA . ILE A 1 97 ? 1.949 -2.332 9.211 1 94.12 97 ILE A CA 1
ATOM 730 C C . ILE A 1 97 ? 1.307 -3.027 10.414 1 94.12 97 ILE A C 1
ATOM 732 O O . ILE A 1 97 ? 1.995 -3.676 11.203 1 94.12 97 ILE A O 1
ATOM 736 N N . LYS A 1 98 ? 0.044 -2.824 10.562 1 89.44 98 LYS A N 1
ATOM 737 C CA . LYS A 1 98 ? -0.783 -3.539 11.531 1 89.44 98 LYS A CA 1
ATOM 738 C C . LYS A 1 98 ? -2.098 -3.992 10.906 1 89.44 98 LYS A C 1
ATOM 740 O O . LYS A 1 98 ? -2.803 -3.193 10.281 1 89.44 98 LYS A O 1
ATOM 745 N N . ASN A 1 99 ? -2.406 -5.289 11.016 1 83.31 99 ASN A N 1
ATOM 746 C CA . ASN A 1 99 ? -3.621 -5.844 10.43 1 83.31 99 ASN A CA 1
ATOM 747 C C . ASN A 1 99 ? -3.711 -5.535 8.938 1 83.31 99 ASN A C 1
ATOM 749 O O . ASN A 1 99 ? -4.746 -5.07 8.453 1 83.31 99 ASN A O 1
ATOM 753 N N . ASN A 1 100 ? -2.664 -5.539 8.195 1 81.94 100 ASN A N 1
ATOM 754 C CA . ASN A 1 100 ? -2.545 -5.418 6.75 1 81.94 100 ASN A CA 1
ATOM 755 C C . ASN A 1 100 ? -2.809 -3.986 6.285 1 81.94 100 ASN A C 1
ATOM 757 O O . ASN A 1 100 ? -3.234 -3.766 5.148 1 81.94 100 ASN A O 1
ATOM 761 N N . ILE A 1 101 ? -2.639 -3.064 7.203 1 85.44 101 ILE A N 1
ATOM 762 C CA . ILE A 1 101 ? -2.785 -1.656 6.848 1 85.44 101 ILE A CA 1
ATOM 763 C C . ILE A 1 101 ? -1.541 -0.883 7.281 1 85.44 101 ILE A C 1
ATOM 765 O O . ILE A 1 101 ? -0.904 -1.229 8.281 1 85.44 101 ILE A O 1
ATOM 769 N N . TYR A 1 102 ? -1.243 0.167 6.59 1 91.62 102 TYR A N 1
ATOM 770 C CA . TYR A 1 102 ? -0.109 1.016 6.938 1 91.62 102 TYR A CA 1
ATOM 771 C C . TYR A 1 102 ? -0.545 2.178 7.82 1 91.62 102 TYR A C 1
ATOM 773 O O . TYR A 1 102 ? -1.304 3.047 7.383 1 91.62 102 TYR A O 1
ATOM 781 N N . LEU A 1 103 ? -0.057 2.17 8.992 1 93.94 103 LEU A N 1
ATOM 782 C CA . LEU A 1 103 ? -0.354 3.221 9.961 1 93.94 103 LEU A CA 1
ATOM 783 C C . LEU A 1 103 ? 0.67 4.348 9.867 1 93.94 103 LEU A C 1
ATOM 785 O O . LEU A 1 103 ? 1.86 4.094 9.664 1 93.94 103 LEU A O 1
ATOM 789 N N . CYS A 1 104 ? 0.191 5.527 9.977 1 95.38 104 CYS A N 1
ATOM 790 C CA . CYS A 1 104 ? 1.055 6.703 10.008 1 95.38 104 CYS A CA 1
ATOM 791 C C . CYS A 1 104 ? 1.581 6.957 11.414 1 95.38 104 CYS A C 1
ATOM 793 O O . CYS A 1 104 ? 0.801 7.176 12.344 1 95.38 104 CYS A O 1
ATOM 795 N N . LYS A 1 105 ? 2.859 6.945 11.57 1 95.12 105 LYS A N 1
ATOM 796 C CA . LYS A 1 105 ? 3.48 7.164 12.875 1 95.12 105 LYS A CA 1
ATOM 797 C C . LYS A 1 105 ? 4.148 8.539 12.938 1 95.12 105 LYS A C 1
ATOM 799 O O . LYS A 1 105 ? 5.168 8.703 13.609 1 95.12 105 LYS A O 1
ATOM 804 N N . ALA A 1 106 ? 3.641 9.445 12.312 1 93.81 106 ALA A N 1
ATOM 805 C CA . ALA A 1 106 ? 4.191 10.797 12.312 1 93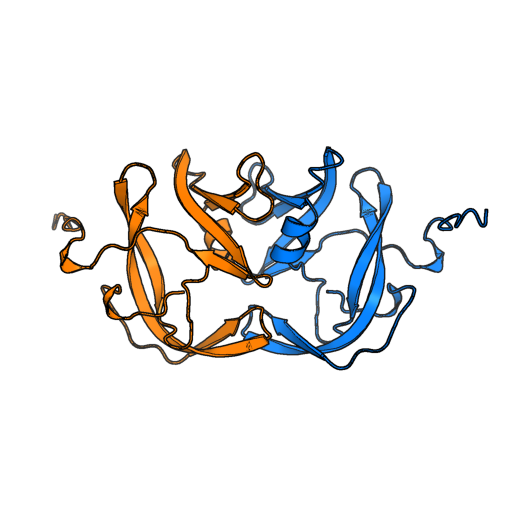.81 106 ALA A CA 1
ATOM 806 C C . ALA A 1 106 ? 3.791 11.555 13.57 1 93.81 106 ALA A C 1
ATOM 808 O O . ALA A 1 106 ? 2.768 11.25 14.188 1 93.81 106 ALA A O 1
ATOM 809 N N . SER A 1 107 ? 4.652 12.5 14 1 93.94 107 SER A N 1
ATOM 810 C CA . SER A 1 107 ? 4.301 13.453 15.047 1 93.94 107 SER A CA 1
ATOM 811 C C . SER A 1 107 ? 3.445 14.594 14.484 1 93.94 107 SER A C 1
ATOM 813 O O . SER A 1 107 ? 3.885 15.328 13.602 1 93.94 107 SER A O 1
ATOM 815 N N . LEU A 1 108 ? 2.277 14.664 14.984 1 94.19 108 LEU A N 1
ATOM 816 C CA . LEU A 1 108 ? 1.355 15.672 14.469 1 94.19 108 LEU A CA 1
ATOM 817 C C . LEU A 1 108 ? 1.549 17 15.188 1 94.19 108 LEU A C 1
ATOM 819 O O . LEU A 1 108 ? 1.94 17.031 16.359 1 94.19 108 LEU A O 1
ATOM 823 N N . VAL A 1 109 ? 1.349 18.047 14.414 1 93.94 109 VAL A N 1
ATOM 824 C CA . VAL A 1 109 ? 1.439 19.406 14.938 1 93.94 109 VAL A CA 1
ATOM 825 C C . VAL A 1 109 ? 0.076 20.078 14.852 1 93.94 109 VAL A C 1
ATOM 827 O O . VAL A 1 109 ? -0.585 20.031 13.812 1 93.94 109 VAL A O 1
ATOM 830 N N . LEU A 1 110 ? -0.333 20.703 15.938 1 94.25 110 LEU A N 1
ATOM 831 C CA . LEU A 1 110 ? -1.573 21.469 15.891 1 94.25 110 LEU A CA 1
ATOM 832 C C . LEU A 1 110 ? -1.429 22.672 14.977 1 94.25 110 LEU A C 1
ATOM 834 O O . LEU A 1 110 ? -0.362 23.297 14.922 1 94.25 110 LEU A O 1
ATOM 838 N N . PRO A 1 111 ? -2.521 22.953 14.281 1 91.06 111 PRO A N 1
ATOM 839 C CA . PRO A 1 111 ? -2.455 24.062 13.336 1 91.06 111 PRO A CA 1
ATOM 840 C C . PRO A 1 111 ? -1.938 25.359 13.977 1 91.06 111 PRO A C 1
ATOM 842 O O . PRO A 1 111 ? -1.212 26.125 13.336 1 91.06 111 PRO A O 1
ATOM 845 N N . GLN A 1 112 ? -2.234 25.578 15.141 1 89.81 112 GLN A N 1
ATOM 846 C CA . GLN A 1 112 ? -1.827 26.812 15.82 1 89.81 112 GLN A CA 1
ATOM 847 C C . GLN A 1 112 ? -0.323 26.812 16.078 1 89.81 112 GLN A C 1
ATOM 849 O O . GLN A 1 112 ? 0.274 27.875 16.25 1 89.81 112 GLN A O 1
ATOM 854 N N . ASP A 1 113 ? 0.297 25.625 16.156 1 88.06 113 ASP A N 1
ATOM 855 C CA . ASP A 1 113 ? 1.723 25.5 16.438 1 88.06 113 ASP A CA 1
ATOM 856 C C . ASP A 1 113 ? 2.533 25.391 15.148 1 88.06 113 ASP A C 1
ATOM 858 O O . ASP A 1 113 ? 3.762 25.312 15.188 1 88.06 113 ASP A O 1
ATOM 862 N N . ALA A 1 114 ? 1.834 25.312 13.992 1 82.75 114 ALA A N 1
ATOM 863 C CA . ALA A 1 114 ? 2.514 25.188 12.703 1 82.75 114 ALA A CA 1
ATOM 864 C C . ALA A 1 114 ? 3.135 26.516 12.281 1 82.75 114 ALA A C 1
ATOM 866 O O . ALA A 1 114 ? 2.59 27.578 12.57 1 82.75 114 ALA A O 1
ATOM 867 N N . PRO A 1 115 ? 4.453 26.375 11.742 1 73.81 115 PRO A N 1
ATOM 868 C CA . PRO A 1 115 ? 5.102 27.625 11.336 1 73.81 115 PRO A CA 1
ATOM 869 C C . PRO A 1 115 ? 4.285 28.406 10.305 1 73.81 115 PRO A C 1
ATOM 871 O O . PRO A 1 115 ? 3.564 27.812 9.508 1 73.81 115 PRO A O 1
ATOM 874 N N . ALA A 1 116 ? 3.961 29.656 10.469 1 62.28 116 ALA A N 1
ATOM 875 C CA . ALA A 1 116 ? 3.195 30.562 9.602 1 62.28 116 ALA A CA 1
ATOM 876 C C . ALA A 1 116 ? 3.592 30.375 8.141 1 62.28 116 ALA A C 1
ATOM 878 O O . ALA A 1 116 ? 4.777 30.25 7.824 1 62.28 116 ALA A O 1
ATOM 879 N N . ILE A 1 117 ? 2.91 29.531 7.398 1 55.81 117 ILE A N 1
ATOM 880 C CA . ILE A 1 117 ? 3.146 29.531 5.961 1 55.81 117 ILE A CA 1
ATOM 881 C C . ILE A 1 117 ? 3.318 30.969 5.465 1 55.81 117 ILE A C 1
ATOM 883 O O . ILE A 1 117 ? 2.402 31.797 5.586 1 55.81 117 ILE A O 1
ATOM 887 N N . GLN A 1 118 ? 4.457 31.547 5.59 1 46.5 118 GLN A N 1
ATOM 888 C CA . GLN A 1 118 ? 4.648 32.906 5.074 1 46.5 118 GLN A CA 1
ATOM 889 C C . GLN A 1 118 ? 4.141 33 3.641 1 46.5 118 GLN A C 1
ATOM 891 O O . GLN A 1 118 ? 4.656 32.344 2.736 1 46.5 118 GLN A O 1
ATOM 896 N N . VAL A 1 119 ? 2.889 32.906 3.391 1 43.59 119 VAL A N 1
ATOM 897 C CA . VAL A 1 119 ? 2.418 33.375 2.084 1 43.59 119 VAL A CA 1
ATOM 898 C C . VAL A 1 119 ? 3.049 34.719 1.74 1 43.59 119 VAL A C 1
ATOM 900 O O . VAL A 1 119 ? 2.824 35.719 2.434 1 43.59 119 VAL A O 1
ATOM 903 N N . GLU A 1 120 ? 4.266 34.75 1.316 1 39.66 120 GLU A N 1
ATOM 904 C CA . GLU A 1 120 ? 4.703 36.031 0.776 1 39.66 120 GLU A CA 1
ATOM 905 C C . GLU A 1 120 ? 3.674 36.625 -0.193 1 39.66 120 GLU A C 1
ATOM 907 O O . GLU A 1 120 ? 3.32 35.969 -1.183 1 39.66 120 GLU A O 1
ATOM 912 N N . LYS A 1 121 ? 2.666 37.25 0.296 1 38.88 121 LYS A N 1
ATOM 913 C CA . LYS A 1 121 ? 1.864 38.188 -0.475 1 38.88 121 LYS A CA 1
ATOM 914 C C . LYS A 1 121 ? 2.746 39.094 -1.348 1 38.88 121 LYS A C 1
ATOM 916 O O . LYS A 1 121 ? 3.438 39.969 -0.842 1 38.88 121 LYS A O 1
ATOM 921 N N . HIS A 1 122 ? 3.518 38.5 -2.32 1 35.31 122 HIS A N 1
ATOM 922 C CA . HIS A 1 122 ? 3.889 39.531 -3.283 1 35.31 122 HIS A CA 1
ATOM 923 C C . HIS A 1 122 ? 2.723 39.875 -4.203 1 35.31 122 HIS A C 1
ATOM 925 O O . HIS A 1 122 ? 1.955 39 -4.594 1 35.31 122 HIS A O 1
ATOM 931 N N . MET B 1 1 ? -4.652 -10.648 -5.359 1 91.62 1 MET B N 1
ATOM 932 C CA . MET B 1 1 ? -6.02 -10.961 -5.766 1 91.62 1 MET B CA 1
ATOM 933 C C . MET B 1 1 ? -6.121 -11.078 -7.285 1 91.62 1 MET B C 1
ATOM 935 O O . MET B 1 1 ? -5.625 -10.211 -8.008 1 91.62 1 MET B O 1
ATOM 939 N N . PHE B 1 2 ? -6.805 -12.148 -7.754 1 94.94 2 PHE B N 1
ATOM 940 C CA . PHE B 1 2 ? -6.844 -12.414 -9.188 1 94.94 2 PHE B CA 1
ATOM 941 C C . PHE B 1 2 ? -8.273 -12.625 -9.656 1 94.94 2 PHE B C 1
ATOM 943 O O . PHE B 1 2 ? -9.078 -13.242 -8.961 1 94.94 2 PHE B O 1
ATOM 950 N N . PRO B 1 3 ? -8.617 -12.133 -10.875 1 94.94 3 PRO B N 1
ATOM 951 C CA . PRO B 1 3 ? -10 -12.203 -11.344 1 94.94 3 PRO B CA 1
ATOM 952 C C . PRO B 1 3 ? -10.352 -13.547 -11.977 1 94.94 3 PRO B C 1
ATOM 954 O O . PRO B 1 3 ? -11.508 -13.961 -11.961 1 94.94 3 PRO B O 1
ATOM 957 N N . ASP B 1 4 ? -9.383 -14.242 -12.555 1 95.5 4 ASP B N 1
ATOM 958 C CA . ASP B 1 4 ? -9.68 -15.414 -13.375 1 95.5 4 ASP B CA 1
ATOM 959 C C . ASP B 1 4 ? -9.383 -16.703 -12.617 1 95.5 4 ASP B C 1
ATOM 961 O O . ASP B 1 4 ? -8.227 -17 -12.328 1 95.5 4 ASP B O 1
ATOM 965 N N . LYS B 1 5 ? -10.383 -17.453 -12.523 1 96 5 LYS B N 1
ATOM 966 C CA . LYS B 1 5 ? -10.266 -18.719 -11.781 1 96 5 LYS B CA 1
ATOM 967 C C . LYS B 1 5 ? -9.312 -19.672 -12.484 1 96 5 LYS B C 1
ATOM 969 O O . LYS B 1 5 ? -8.695 -20.531 -11.836 1 96 5 LYS B O 1
ATOM 974 N N . GLN B 1 6 ? -9.195 -19.609 -13.742 1 96 6 GLN B N 1
ATOM 975 C CA . GLN B 1 6 ? -8.438 -20.562 -14.531 1 96 6 GLN B CA 1
ATOM 976 C C . GLN B 1 6 ? -6.973 -20.609 -14.094 1 96 6 GLN B C 1
ATOM 978 O O . GLN B 1 6 ? -6.273 -21.594 -14.328 1 96 6 GLN B O 1
ATOM 983 N N . PHE B 1 7 ? -6.496 -19.625 -13.383 1 95.5 7 PHE B N 1
ATOM 984 C CA . PHE B 1 7 ? -5.09 -19.531 -13.016 1 95.5 7 PHE B CA 1
ATOM 985 C C . PHE B 1 7 ? -4.863 -20.125 -11.625 1 95.5 7 PHE B C 1
ATOM 987 O O . PHE B 1 7 ? -3.721 -20.25 -11.18 1 95.5 7 PHE B O 1
ATOM 994 N N . PHE B 1 8 ? -5.945 -20.5 -10.984 1 95.62 8 PHE B N 1
ATOM 995 C CA . PHE B 1 8 ? -5.828 -20.984 -9.617 1 95.62 8 PHE B CA 1
ATOM 996 C C . PHE B 1 8 ? -5.629 -22.484 -9.594 1 95.62 8 PHE B C 1
ATOM 998 O O . PHE B 1 8 ? -6.332 -23.219 -10.281 1 95.62 8 PHE B O 1
ATOM 1005 N N . SER B 1 9 ? -4.668 -22.781 -8.852 1 93.75 9 SER B N 1
ATOM 1006 C CA . SER B 1 9 ? -4.508 -24.172 -8.445 1 93.75 9 SER B CA 1
ATOM 1007 C C . SER B 1 9 ? -4.84 -24.359 -6.973 1 93.75 9 SER B C 1
ATOM 1009 O O . SER B 1 9 ? -4.891 -23.391 -6.211 1 93.75 9 SER B O 1
ATOM 1011 N N . GLU B 1 10 ? -5.211 -25.625 -6.512 1 93.44 10 GLU B N 1
ATOM 1012 C CA . GLU B 1 10 ? -5.566 -25.891 -5.121 1 93.44 10 GLU B CA 1
ATOM 1013 C C . GLU B 1 10 ? -6.664 -24.953 -4.637 1 93.44 10 GLU B C 1
ATOM 1015 O O . GLU B 1 10 ? -6.574 -24.391 -3.541 1 93.44 10 GLU B O 1
ATOM 1020 N N . TYR B 1 11 ? -7.645 -24.844 -5.301 1 95 11 TYR B N 1
ATOM 1021 C CA . TYR B 1 11 ? -8.719 -23.875 -5.133 1 95 11 TYR B CA 1
ATOM 1022 C C . TYR B 1 11 ? -9.695 -24.312 -4.047 1 95 11 TYR B C 1
ATOM 1024 O O . TYR B 1 11 ? -10.188 -25.453 -4.078 1 95 11 TYR B O 1
ATOM 1032 N N . GLU B 1 12 ? -9.914 -23.469 -3.1 1 97 12 GLU B N 1
ATOM 1033 C CA . GLU B 1 12 ? -10.891 -23.656 -2.031 1 97 12 GLU B CA 1
ATOM 1034 C C . GLU B 1 12 ? -11.898 -22.516 -2.004 1 97 12 GLU B C 1
ATOM 1036 O O . GLU B 1 12 ? -11.523 -21.344 -2.01 1 97 12 GLU B O 1
ATOM 1041 N N . SER B 1 13 ? -13.188 -22.891 -1.976 1 95.62 13 SER B N 1
ATOM 1042 C CA . SER B 1 13 ? -14.219 -21.859 -1.933 1 95.62 13 SER B CA 1
ATOM 1043 C C . SER B 1 13 ? -14.219 -21.125 -0.596 1 95.62 13 SER B C 1
ATOM 1045 O O . SER B 1 13 ? -14.016 -21.734 0.454 1 95.62 13 SER B O 1
ATOM 1047 N N . VAL B 1 14 ? -14.289 -19.812 -0.768 1 92.5 14 VAL B N 1
ATOM 1048 C CA . VAL B 1 14 ? -14.391 -19 0.438 1 92.5 14 VAL B CA 1
ATOM 1049 C C . VAL B 1 14 ? -15.578 -18.047 0.32 1 92.5 14 VAL B C 1
ATOM 1051 O O . VAL B 1 14 ? -16.078 -17.797 -0.782 1 92.5 14 VAL B O 1
ATOM 1054 N N . VAL B 1 15 ? -16.188 -17.75 1.426 1 88.38 15 VAL B N 1
ATOM 1055 C CA . VAL B 1 15 ? -17.203 -16.703 1.488 1 88.38 15 VAL B CA 1
ATOM 1056 C C . VAL B 1 15 ? -16.656 -15.492 2.236 1 88.38 15 VAL B C 1
ATOM 1058 O O . VAL B 1 15 ? -16.688 -15.453 3.469 1 88.38 15 VAL B O 1
ATOM 1061 N N . SER B 1 16 ? -16.125 -14.617 1.472 1 88.12 16 SER B N 1
ATOM 1062 C CA . SER B 1 16 ? -15.57 -13.406 2.055 1 88.12 16 SER B CA 1
ATOM 1063 C C . SER B 1 16 ? -15.703 -12.219 1.105 1 88.12 16 SER B C 1
ATOM 1065 O O . SER B 1 16 ? -16.297 -12.344 0.034 1 88.12 16 SER B O 1
ATOM 1067 N N . SER B 1 17 ? -15.406 -11.086 1.63 1 85.38 17 SER B N 1
ATOM 1068 C CA . SER B 1 17 ? -15.391 -9.875 0.815 1 85.38 17 SER B CA 1
ATOM 1069 C C . SER B 1 17 ? -14.094 -9.094 1.001 1 85.38 17 SER B C 1
ATOM 1071 O O . SER B 1 17 ? -13.422 -9.234 2.025 1 85.38 17 SER B O 1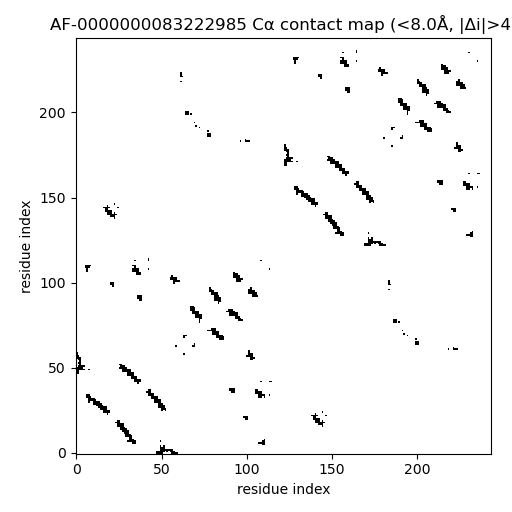
ATOM 1073 N N . VAL B 1 18 ? -13.742 -8.484 -0.129 1 79.5 18 VAL B N 1
ATOM 1074 C CA . VAL B 1 18 ? -12.57 -7.613 -0.065 1 79.5 18 VAL B CA 1
ATOM 1075 C C . VAL B 1 18 ? -12.961 -6.188 -0.433 1 79.5 18 VAL B C 1
ATOM 1077 O O . VAL B 1 18 ? -13.883 -5.977 -1.224 1 79.5 18 VAL B O 1
ATOM 1080 N N . SER B 1 19 ? -12.312 -5.297 0.341 1 74.31 19 SER B N 1
ATOM 1081 C CA . SER B 1 19 ? -12.484 -3.889 -0.002 1 74.31 19 SER B CA 1
ATOM 1082 C C . SER B 1 19 ? -11.305 -3.377 -0.825 1 74.31 19 SER B C 1
ATOM 1084 O O . SER B 1 19 ? -10.148 -3.596 -0.465 1 74.31 19 SER B O 1
ATOM 1086 N N . VAL B 1 20 ? -11.711 -2.791 -1.971 1 68.94 20 VAL B N 1
ATOM 1087 C CA . VAL B 1 20 ? -10.656 -2.254 -2.828 1 68.94 20 VAL B CA 1
ATOM 1088 C C . VAL B 1 20 ? -10.523 -0.75 -2.6 1 68.94 20 VAL B C 1
ATOM 1090 O O . VAL B 1 20 ? -11.422 -0.118 -2.033 1 68.94 20 VAL B O 1
ATOM 1093 N N . ALA B 1 21 ? -9.383 -0.201 -2.854 1 62.47 21 ALA B N 1
ATOM 1094 C CA . ALA B 1 21 ? -9.055 1.196 -2.582 1 62.47 21 ALA B CA 1
ATOM 1095 C C . ALA B 1 21 ? -10.062 2.135 -3.234 1 62.47 21 ALA B C 1
ATOM 1097 O O . ALA B 1 21 ? -10.266 3.258 -2.77 1 62.47 21 ALA B O 1
ATOM 1098 N N . SER B 1 22 ? -10.758 1.645 -4.277 1 61.84 22 SER B N 1
ATOM 1099 C CA . SER B 1 22 ? -11.766 2.471 -4.93 1 61.84 22 SER B CA 1
ATOM 1100 C C . SER B 1 22 ? -12.984 2.668 -4.031 1 61.84 22 SER B C 1
ATOM 1102 O O . SER B 1 22 ? -13.805 3.553 -4.277 1 61.84 22 SER B O 1
ATOM 1104 N N . GLY B 1 23 ? -13.062 1.892 -2.971 1 66.38 23 GLY B N 1
ATOM 1105 C CA . GLY B 1 23 ? -14.195 1.994 -2.059 1 66.38 23 GLY B CA 1
ATOM 1106 C C . GLY B 1 23 ? -15.227 0.902 -2.264 1 66.38 23 GLY B C 1
ATOM 1107 O O . GLY B 1 23 ? -16.172 0.779 -1.48 1 66.38 23 GLY B O 1
ATOM 1108 N N . GLN B 1 24 ? -15.086 0.163 -3.307 1 70.38 24 GLN B N 1
ATOM 1109 C CA . GLN B 1 24 ? -16.031 -0.902 -3.6 1 70.38 24 GLN B CA 1
ATOM 1110 C C . GLN B 1 24 ? -15.703 -2.172 -2.824 1 70.38 24 GLN B C 1
ATOM 1112 O O . GLN B 1 24 ? -14.531 -2.438 -2.537 1 70.38 24 GLN B O 1
ATOM 1117 N N . SER B 1 25 ? -16.766 -2.785 -2.311 1 79.56 25 SER B N 1
ATOM 1118 C CA . SER B 1 25 ? -16.625 -4.117 -1.739 1 79.56 25 SER B CA 1
ATOM 1119 C C . SER B 1 25 ? -16.969 -5.199 -2.756 1 79.56 25 SER B C 1
ATOM 1121 O O . SER B 1 25 ? -18.047 -5.16 -3.365 1 79.56 25 SER B O 1
ATOM 1123 N N . LEU B 1 26 ? -16.062 -6.059 -3.008 1 85.06 26 LEU B N 1
ATOM 1124 C CA . LEU B 1 26 ? -16.266 -7.133 -3.973 1 85.06 26 LEU B CA 1
ATOM 1125 C C . LEU B 1 26 ? -16.188 -8.5 -3.291 1 85.06 26 LEU B C 1
ATOM 1127 O O . LEU B 1 26 ? -15.383 -8.703 -2.383 1 85.06 26 LEU B O 1
ATOM 1131 N N . PRO B 1 27 ? -17.016 -9.391 -3.744 1 89.94 27 PRO B N 1
ATOM 1132 C CA . PRO B 1 27 ? -16.938 -10.734 -3.162 1 89.94 27 PRO B CA 1
ATOM 1133 C C . PRO B 1 27 ? -15.695 -11.5 -3.604 1 89.94 27 PRO B C 1
ATOM 1135 O O . PRO B 1 27 ? -15.305 -11.43 -4.773 1 89.94 27 PRO B O 1
ATOM 1138 N N . ALA B 1 28 ? -15.039 -12.109 -2.609 1 92.81 28 ALA B N 1
ATOM 1139 C CA . ALA B 1 28 ? -14.039 -13.141 -2.881 1 92.81 28 ALA B CA 1
ATOM 1140 C C . ALA B 1 28 ? -14.664 -14.531 -2.859 1 92.81 28 ALA B C 1
ATOM 1142 O O . ALA B 1 28 ? -15.289 -14.93 -1.869 1 92.81 28 ALA B O 1
ATOM 1143 N N . LEU B 1 29 ? -14.453 -15.258 -3.912 1 95.94 29 LEU B N 1
ATOM 1144 C CA . LEU B 1 29 ? -15.18 -16.516 -4.043 1 95.94 29 LEU B CA 1
ATOM 1145 C C . LEU B 1 29 ? -14.289 -17.703 -3.688 1 95.94 29 LEU B C 1
ATOM 1147 O O . LEU B 1 29 ? -14.789 -18.797 -3.432 1 95.94 29 LEU B O 1
ATOM 1151 N N . GLY B 1 30 ? -13.031 -17.438 -3.674 1 96.69 30 GLY B N 1
ATOM 1152 C CA . GLY B 1 30 ? -12.125 -18.531 -3.387 1 96.69 30 GLY B CA 1
ATOM 1153 C C . GLY B 1 30 ? -10.695 -18.078 -3.129 1 96.69 30 GLY B C 1
ATOM 1154 O O . GLY B 1 30 ? -10.391 -16.891 -3.25 1 96.69 30 GLY B O 1
ATOM 1155 N N . LYS B 1 31 ? -9.969 -19.062 -2.621 1 96.88 31 LYS B N 1
ATOM 1156 C CA . LYS B 1 31 ? -8.531 -18.891 -2.422 1 96.88 31 LYS B CA 1
ATOM 1157 C C . LYS B 1 31 ? -7.75 -20.062 -2.992 1 96.88 31 LYS B C 1
ATOM 1159 O O . LYS B 1 31 ? -8.289 -21.172 -3.131 1 96.88 31 LYS B O 1
ATOM 1164 N N . GLY B 1 32 ? -6.527 -19.812 -3.357 1 95.94 32 GLY B N 1
ATOM 1165 C CA . GLY B 1 32 ? -5.688 -20.859 -3.918 1 95.94 32 GLY B CA 1
ATOM 1166 C C . GLY B 1 32 ? -4.309 -20.375 -4.32 1 95.94 32 GLY B C 1
ATOM 1167 O O . GLY B 1 32 ? -3.848 -19.328 -3.836 1 95.94 32 GLY B O 1
ATOM 1168 N N . LEU B 1 33 ? -3.654 -21.25 -5.105 1 95.88 33 LEU B N 1
ATOM 1169 C CA . LEU B 1 33 ? -2.305 -20.938 -5.57 1 95.88 33 LEU B CA 1
ATOM 1170 C C . LEU B 1 33 ? -2.324 -20.453 -7.016 1 95.88 33 LEU B C 1
ATOM 1172 O O . LEU B 1 33 ? -3.041 -21.016 -7.852 1 95.88 33 LEU B O 1
ATOM 1176 N N . VAL B 1 34 ? -1.685 -19.375 -7.227 1 95.75 34 VAL B N 1
ATOM 1177 C CA . VAL B 1 34 ? -1.482 -18.875 -8.578 1 95.75 34 VAL B CA 1
ATOM 1178 C C . VAL B 1 34 ? 0.002 -18.922 -8.938 1 95.75 34 VAL B C 1
ATOM 1180 O O . VAL B 1 34 ? 0.851 -18.516 -8.141 1 95.75 34 VAL B O 1
ATOM 1183 N N . TYR B 1 35 ? 0.314 -19.438 -10.102 1 94.94 35 TYR B N 1
ATOM 1184 C CA . TYR B 1 35 ? 1.689 -19.562 -10.57 1 94.94 35 TYR B CA 1
ATOM 1185 C C . TYR B 1 35 ? 2.041 -18.406 -11.508 1 94.94 35 TYR B C 1
ATOM 1187 O O . TYR B 1 35 ? 1.23 -18.016 -12.352 1 94.94 35 TYR B O 1
ATOM 1195 N N . MET B 1 36 ? 3.199 -17.922 -11.266 1 95 36 MET B N 1
ATOM 1196 C CA . MET B 1 36 ? 3.689 -16.812 -12.078 1 95 36 MET B CA 1
ATOM 1197 C C . MET B 1 36 ? 5.16 -17 -12.43 1 95 36 MET B C 1
ATOM 1199 O O . MET B 1 36 ? 5.859 -17.781 -11.781 1 95 36 MET B O 1
ATOM 1203 N N . LYS B 1 37 ? 5.551 -16.281 -13.453 1 93.81 37 LYS B N 1
ATOM 1204 C CA . LYS B 1 37 ? 6.961 -16.266 -13.836 1 93.81 37 LYS B CA 1
ATOM 1205 C C . LYS B 1 37 ? 7.645 -14.984 -13.375 1 93.81 37 LYS B C 1
ATOM 1207 O O . LYS B 1 37 ? 7.094 -13.891 -13.531 1 93.81 37 LYS B O 1
ATOM 1212 N N . ASN B 1 38 ? 8.805 -15.188 -12.828 1 92.75 38 ASN B N 1
ATOM 1213 C CA . ASN B 1 38 ? 9.57 -14.008 -12.445 1 92.75 38 ASN B CA 1
ATOM 1214 C C . ASN B 1 38 ? 10.359 -13.445 -13.633 1 92.75 38 ASN B C 1
ATOM 1216 O O . ASN B 1 38 ? 10.195 -13.914 -14.758 1 92.75 38 ASN B O 1
ATOM 1220 N N . VAL B 1 39 ? 11.133 -12.383 -13.375 1 88.75 39 VAL B N 1
ATOM 1221 C CA . VAL B 1 39 ? 11.852 -11.688 -14.438 1 88.75 39 VAL B CA 1
ATOM 1222 C C . VAL B 1 39 ? 12.836 -12.648 -15.102 1 88.75 39 VAL B C 1
ATOM 1224 O O . VAL B 1 39 ? 13.125 -12.523 -16.297 1 88.75 39 VAL B O 1
ATOM 1227 N N . ASP B 1 40 ? 13.336 -13.648 -14.398 1 89.06 40 ASP B N 1
ATOM 1228 C CA . ASP B 1 40 ? 14.273 -14.625 -14.938 1 89.06 40 ASP B CA 1
ATOM 1229 C C . ASP B 1 40 ? 13.539 -15.82 -15.547 1 89.06 40 ASP B C 1
ATOM 1231 O O . ASP B 1 40 ? 14.148 -16.844 -15.859 1 89.06 40 ASP B O 1
ATOM 1235 N N . ASN B 1 41 ? 12.312 -15.812 -15.57 1 89.25 41 ASN B N 1
ATOM 1236 C CA . ASN B 1 41 ? 11.445 -16.812 -16.188 1 89.25 41 ASN B CA 1
ATOM 1237 C C . ASN B 1 41 ? 11.32 -18.062 -15.32 1 89.25 41 ASN B C 1
ATOM 1239 O O . ASN B 1 41 ? 10.992 -19.141 -15.82 1 89.25 41 ASN B O 1
ATOM 1243 N N . THR B 1 42 ? 11.719 -17.891 -14.117 1 89.94 42 THR B N 1
ATOM 1244 C CA . THR B 1 42 ? 11.477 -18.984 -13.172 1 89.94 42 THR B CA 1
ATOM 1245 C C . THR B 1 42 ? 10.07 -18.891 -12.586 1 89.94 42 THR B C 1
ATOM 1247 O O . THR B 1 42 ? 9.594 -17.797 -12.266 1 89.94 42 THR B O 1
ATOM 1250 N N . THR B 1 43 ? 9.438 -20.062 -12.445 1 91.56 43 THR B N 1
ATOM 1251 C CA . THR B 1 43 ? 8.055 -20.094 -11.984 1 91.56 43 THR B CA 1
ATOM 1252 C C . THR B 1 43 ? 7.996 -20.172 -10.461 1 91.56 43 THR B C 1
ATOM 1254 O O . THR B 1 43 ? 8.781 -20.875 -9.836 1 91.56 43 THR B O 1
ATOM 1257 N N . PHE B 1 44 ? 7.16 -19.406 -9.891 1 90.75 44 PHE B N 1
ATOM 1258 C CA . PHE B 1 44 ? 6.898 -19.484 -8.461 1 90.75 44 PHE B CA 1
ATOM 1259 C C . PHE B 1 44 ? 5.406 -19.359 -8.172 1 90.75 44 PHE B C 1
ATOM 1261 O O . PHE B 1 44 ? 4.641 -18.906 -9.031 1 90.75 44 PHE B O 1
ATOM 1268 N N . ALA B 1 45 ? 5.004 -19.828 -6.984 1 92.19 45 ALA B N 1
ATOM 1269 C CA . ALA B 1 45 ? 3.594 -19.812 -6.602 1 92.19 45 ALA B CA 1
ATOM 1270 C C . ALA B 1 45 ? 3.326 -18.781 -5.512 1 92.19 45 ALA B C 1
ATOM 1272 O O . ALA B 1 45 ? 4.172 -18.547 -4.645 1 92.19 45 ALA B O 1
ATOM 1273 N N . VAL B 1 46 ? 2.09 -18.25 -5.602 1 91.94 46 VAL B N 1
ATOM 1274 C CA . VAL B 1 46 ? 1.64 -17.344 -4.543 1 91.94 46 VAL B CA 1
ATOM 1275 C C . VAL B 1 46 ? 0.226 -17.734 -4.109 1 91.94 46 VAL B C 1
ATOM 1277 O O . VAL B 1 46 ? -0.564 -18.234 -4.914 1 91.94 46 VAL B O 1
ATOM 1280 N N . ASN B 1 47 ? -0.033 -17.5 -2.814 1 93.56 47 ASN B N 1
ATOM 1281 C CA . ASN B 1 47 ? -1.411 -17.594 -2.346 1 93.56 47 ASN B CA 1
ATOM 1282 C C . ASN B 1 47 ? -2.215 -16.344 -2.715 1 93.56 47 ASN B C 1
ATOM 1284 O O . ASN B 1 47 ? -1.754 -15.227 -2.516 1 93.56 47 ASN B O 1
ATOM 1288 N N . ALA B 1 48 ? -3.361 -16.625 -3.305 1 95 48 ALA B N 1
ATOM 1289 C CA . ALA B 1 48 ? -4.145 -15.477 -3.775 1 95 48 ALA B CA 1
ATOM 1290 C C . ALA B 1 48 ? -5.637 -15.711 -3.559 1 95 48 ALA B C 1
ATOM 1292 O O . ALA B 1 48 ? -6.07 -16.844 -3.34 1 95 48 ALA B O 1
ATOM 1293 N N . LEU B 1 49 ? -6.328 -14.641 -3.576 1 94.25 49 LEU B N 1
ATOM 1294 C CA . LEU B 1 49 ? -7.785 -14.672 -3.547 1 94.25 49 LEU B CA 1
ATOM 1295 C C . LEU B 1 49 ? -8.359 -14.547 -4.953 1 94.25 49 LEU B C 1
ATOM 1297 O O . LEU B 1 49 ? -7.844 -13.781 -5.773 1 94.25 49 LEU B O 1
ATOM 1301 N N . HIS B 1 50 ? -9.414 -15.344 -5.152 1 96.56 50 HIS B N 1
ATOM 1302 C CA . HIS B 1 50 ? -10.172 -15.227 -6.391 1 96.56 50 HIS B CA 1
ATOM 1303 C C . HIS B 1 50 ? -11.297 -14.211 -6.25 1 96.56 50 HIS B C 1
ATOM 1305 O O . HIS B 1 50 ? -12.281 -14.453 -5.547 1 96.56 50 HIS B O 1
ATOM 1311 N N . VAL B 1 51 ? -11.133 -13.086 -6.969 1 94.69 51 VAL B N 1
ATOM 1312 C CA . VAL B 1 51 ? -12.109 -12.008 -6.949 1 94.69 51 VAL B CA 1
ATOM 1313 C C . VAL B 1 51 ? -12.57 -11.703 -8.375 1 94.69 51 VAL B C 1
ATOM 1315 O O . VAL B 1 51 ? -12.031 -10.805 -9.023 1 94.69 51 VAL B O 1
ATOM 1318 N N . PRO B 1 52 ? -13.625 -12.367 -8.836 1 94.06 52 PRO B N 1
ATOM 1319 C CA . PRO B 1 52 ? -14.039 -12.281 -10.234 1 94.06 52 PRO B CA 1
ATOM 1320 C C . PRO B 1 52 ? -14.5 -10.875 -10.633 1 94.06 52 PRO B C 1
ATOM 1322 O O . PRO B 1 52 ? -14.484 -10.531 -11.812 1 94.06 52 PRO B O 1
ATOM 1325 N N . GLY B 1 53 ? -14.828 -10.055 -9.75 1 88.31 53 GLY B N 1
ATOM 1326 C CA . GLY B 1 53 ? -15.305 -8.719 -10.055 1 88.31 53 GLY B CA 1
ATOM 1327 C C . GLY B 1 53 ? -14.195 -7.762 -10.445 1 88.31 53 GLY B C 1
ATOM 1328 O O . GLY B 1 53 ? -14.461 -6.652 -10.906 1 88.31 53 GLY B O 1
ATOM 1329 N N . LEU B 1 54 ? -13 -8.188 -10.352 1 88.56 54 LEU B N 1
ATOM 1330 C CA . LEU B 1 54 ? -11.859 -7.363 -10.727 1 88.56 54 LEU B CA 1
ATOM 1331 C C . LEU B 1 54 ? -11.578 -7.465 -12.219 1 88.56 54 LEU B C 1
ATOM 1333 O O . LEU B 1 54 ? -11.859 -8.492 -12.844 1 88.56 54 LEU B O 1
ATOM 1337 N N . THR B 1 55 ? -11.062 -6.328 -12.711 1 86.5 55 THR B N 1
ATOM 1338 C CA . THR B 1 55 ? -10.656 -6.34 -14.117 1 86.5 55 THR B CA 1
ATOM 1339 C C . THR B 1 55 ? -9.172 -6.668 -14.242 1 86.5 55 THR B C 1
ATOM 1341 O O . THR B 1 55 ? -8.727 -7.164 -15.281 1 86.5 55 THR B O 1
ATOM 1344 N N . HIS B 1 56 ? -8.445 -6.422 -13.164 1 90.56 56 HIS B N 1
ATOM 1345 C CA . HIS B 1 56 ? -7.012 -6.676 -13.117 1 90.56 56 HIS B CA 1
ATOM 1346 C C . HIS B 1 56 ? -6.598 -7.281 -11.781 1 90.56 56 HIS B C 1
ATOM 1348 O O . HIS B 1 56 ? -7.309 -7.141 -10.789 1 90.56 56 HIS B O 1
ATOM 1354 N N . ALA B 1 57 ? -5.48 -8.008 -11.867 1 93.12 57 ALA B N 1
ATOM 1355 C CA . ALA B 1 57 ? -4.918 -8.531 -10.625 1 93.12 57 ALA B CA 1
ATOM 1356 C C . ALA B 1 57 ? -4.379 -7.406 -9.75 1 93.12 57 ALA B C 1
ATOM 1358 O O . ALA B 1 57 ? -3.707 -6.492 -10.242 1 93.12 57 ALA B O 1
ATOM 1359 N N . LEU B 1 58 ? -4.719 -7.539 -8.461 1 90.88 58 LEU B N 1
ATOM 1360 C CA . LEU B 1 58 ? -4.309 -6.508 -7.516 1 90.88 58 LEU B CA 1
ATOM 1361 C C . LEU B 1 58 ? -3.32 -7.066 -6.5 1 90.88 58 LEU B C 1
ATOM 1363 O O . LEU B 1 58 ? -3.354 -8.258 -6.184 1 90.88 58 LEU B O 1
ATOM 1367 N N . LEU B 1 59 ? -2.543 -6.148 -6.02 1 91.19 59 LEU B N 1
ATOM 1368 C CA . LEU B 1 59 ? -1.55 -6.535 -5.023 1 91.19 59 LEU B CA 1
ATOM 1369 C C . LEU B 1 59 ? -1.948 -6.039 -3.639 1 91.19 59 LEU B C 1
ATOM 1371 O O . LEU B 1 59 ? -2.402 -4.902 -3.49 1 91.19 59 LEU B O 1
ATOM 1375 N N . SER B 1 60 ? -1.865 -6.918 -2.686 1 87.62 60 SER B N 1
ATOM 1376 C CA . SER B 1 60 ? -1.92 -6.535 -1.28 1 87.62 60 SER B CA 1
ATOM 1377 C C . SER B 1 60 ? -0.536 -6.168 -0.753 1 87.62 60 SER B C 1
ATOM 1379 O O . SER B 1 60 ? 0.211 -7.039 -0.299 1 87.62 60 SER B O 1
ATOM 1381 N N . LEU B 1 61 ? -0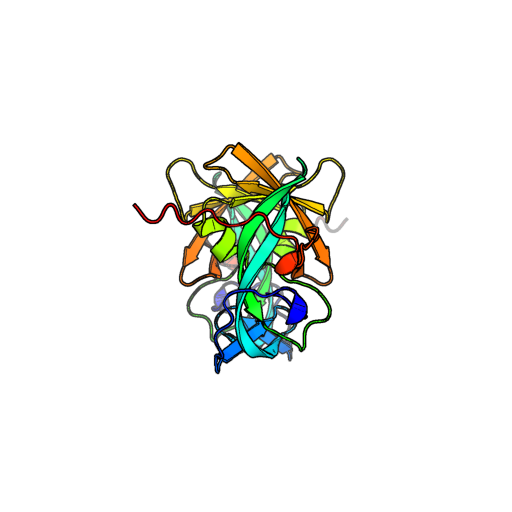.239 -4.902 -0.69 1 89.06 61 LEU B N 1
ATOM 1382 C CA . LEU B 1 61 ? 1.112 -4.441 -0.388 1 89.06 61 LEU B CA 1
ATOM 1383 C C . LEU B 1 61 ? 1.513 -4.828 1.032 1 89.06 61 LEU B C 1
ATOM 1385 O O . LEU B 1 61 ? 2.664 -5.188 1.281 1 89.06 61 LEU B O 1
ATOM 1389 N N . ALA B 1 62 ? 0.572 -4.711 1.925 1 89.94 62 ALA B N 1
ATOM 1390 C CA . ALA B 1 62 ? 0.883 -5.074 3.305 1 89.94 62 ALA B CA 1
ATOM 1391 C C . ALA B 1 62 ? 1.285 -6.543 3.41 1 89.94 62 ALA B C 1
ATOM 1393 O O . ALA B 1 62 ? 2.268 -6.879 4.074 1 89.94 62 ALA B O 1
ATOM 1394 N N . ARG B 1 63 ? 0.593 -7.434 2.74 1 87.5 63 ARG B N 1
ATOM 1395 C CA . ARG B 1 63 ? 0.901 -8.859 2.783 1 87.5 63 ARG B CA 1
ATOM 1396 C C . ARG B 1 63 ? 2.232 -9.156 2.104 1 87.5 63 ARG B C 1
ATOM 1398 O O . ARG B 1 63 ? 3.021 -9.961 2.594 1 87.5 63 ARG B O 1
ATOM 1405 N N . LEU B 1 64 ? 2.432 -8.516 0.984 1 91.31 64 LEU B N 1
ATOM 1406 C CA . LEU B 1 64 ? 3.709 -8.656 0.295 1 91.31 64 LEU B CA 1
ATOM 1407 C C . LEU B 1 64 ? 4.867 -8.242 1.2 1 91.31 64 LEU B C 1
ATOM 1409 O O . LEU B 1 64 ? 5.863 -8.961 1.308 1 91.31 64 LEU B O 1
ATOM 1413 N N . SER B 1 65 ? 4.672 -7.082 1.836 1 93.19 65 SER B N 1
ATOM 1414 C CA . SER B 1 65 ? 5.719 -6.562 2.711 1 93.19 65 SER B CA 1
ATOM 1415 C C . SER B 1 65 ? 5.992 -7.512 3.873 1 93.19 65 SER B C 1
ATOM 1417 O O . SER B 1 65 ? 7.148 -7.762 4.219 1 93.19 65 SER B O 1
ATOM 1419 N N . LEU B 1 66 ? 4.945 -8.055 4.398 1 92.06 66 LEU B N 1
ATOM 1420 C CA . LEU B 1 66 ? 5.086 -8.953 5.535 1 92.06 66 LEU B CA 1
ATOM 1421 C C . LEU B 1 66 ? 5.719 -10.273 5.105 1 92.06 66 LEU B C 1
ATOM 1423 O O . LEU B 1 66 ? 6.242 -11.016 5.941 1 92.06 66 LEU B O 1
ATOM 1427 N N . ASN B 1 67 ? 5.68 -10.578 3.791 1 90.81 67 ASN B N 1
ATOM 1428 C CA . ASN B 1 67 ? 6.316 -11.773 3.244 1 90.81 67 ASN B CA 1
ATOM 1429 C C . ASN B 1 67 ? 7.68 -11.453 2.635 1 90.81 67 ASN B C 1
ATOM 1431 O O . ASN B 1 67 ? 8.086 -12.078 1.656 1 90.81 67 ASN B O 1
ATOM 1435 N N . ASN B 1 68 ? 8.32 -10.391 3.104 1 92.25 68 ASN B N 1
ATOM 1436 C CA . ASN B 1 68 ? 9.688 -10.008 2.773 1 92.25 68 ASN B CA 1
ATOM 1437 C C . ASN B 1 68 ? 9.805 -9.523 1.331 1 92.25 68 ASN B C 1
ATOM 1439 O O . ASN B 1 68 ? 10.828 -9.742 0.679 1 92.25 68 ASN B O 1
ATOM 1443 N N . CYS B 1 69 ? 8.758 -8.969 0.838 1 94.44 69 CYS B N 1
ATOM 1444 C CA . CYS B 1 69 ? 8.805 -8.367 -0.491 1 94.44 69 CYS B CA 1
ATOM 1445 C C . CYS B 1 69 ? 8.719 -6.848 -0.41 1 94.44 69 CYS B C 1
ATOM 1447 O O . CYS B 1 69 ? 7.953 -6.309 0.394 1 94.44 69 CYS B O 1
ATOM 1449 N N . ASP B 1 70 ? 9.531 -6.219 -1.163 1 94.5 70 ASP B N 1
ATOM 1450 C CA . ASP B 1 70 ? 9.531 -4.758 -1.199 1 94.5 70 ASP B CA 1
ATOM 1451 C C . ASP B 1 70 ? 9.164 -4.242 -2.59 1 94.5 70 ASP B C 1
ATOM 1453 O O . ASP B 1 70 ? 9.422 -4.914 -3.592 1 94.5 70 ASP B O 1
ATOM 1457 N N . LEU B 1 71 ? 8.516 -3.121 -2.617 1 94.62 71 LEU B N 1
ATOM 1458 C CA . LEU B 1 71 ? 8.258 -2.4 -3.859 1 94.62 71 LEU B CA 1
ATOM 1459 C C . LEU B 1 71 ? 9.367 -1.384 -4.137 1 94.62 71 LEU B C 1
ATOM 1461 O O . LEU B 1 71 ? 9.625 -0.506 -3.309 1 94.62 71 LEU B O 1
ATOM 1465 N N . VAL B 1 72 ? 9.984 -1.61 -5.234 1 94.25 72 VAL B N 1
ATOM 1466 C CA . VAL B 1 72 ? 11.062 -0.708 -5.625 1 94.25 72 VAL B CA 1
ATOM 1467 C C . VAL B 1 72 ? 10.68 0.035 -6.902 1 94.25 72 VAL B C 1
ATOM 1469 O O . VAL B 1 72 ? 10.43 -0.586 -7.938 1 94.25 72 VAL B O 1
ATOM 1472 N N . ARG B 1 73 ? 10.664 1.331 -6.801 1 94.81 73 ARG B N 1
ATOM 1473 C CA . ARG B 1 73 ? 10.328 2.15 -7.961 1 94.81 73 ARG B CA 1
ATOM 1474 C C . ARG B 1 73 ? 11.367 1.984 -9.07 1 94.81 73 ARG B C 1
ATOM 1476 O O . ARG B 1 73 ? 12.57 2.01 -8.812 1 94.81 73 ARG B O 1
ATOM 1483 N N . GLN B 1 74 ? 10.891 1.792 -10.203 1 95 74 GLN B N 1
ATOM 1484 C CA . GLN B 1 74 ? 11.797 1.706 -11.344 1 95 74 GLN B CA 1
ATOM 1485 C C . GLN B 1 74 ? 12.328 3.084 -11.727 1 95 74 GLN B C 1
ATOM 1487 O O . GLN B 1 74 ? 11.586 4.066 -11.711 1 95 74 GLN B O 1
ATOM 1492 N N . PRO B 1 75 ? 13.648 3.098 -12.078 1 90.88 75 PRO B N 1
ATOM 1493 C CA . PRO B 1 75 ? 14.234 4.391 -12.438 1 90.88 75 PRO B CA 1
ATOM 1494 C C . PRO B 1 75 ? 13.469 5.102 -13.547 1 90.88 75 PRO B C 1
ATOM 1496 O O . PRO B 1 75 ? 13.125 4.484 -14.562 1 90.88 75 PRO B O 1
ATOM 1499 N N . GLY B 1 76 ? 13.211 6.375 -13.312 1 88.5 76 GLY B N 1
ATOM 1500 C CA . GLY B 1 76 ? 12.578 7.199 -14.328 1 88.5 76 GLY B CA 1
ATOM 1501 C C . GLY B 1 76 ? 11.078 7.016 -14.398 1 88.5 76 GLY B C 1
ATOM 1502 O O . GLY B 1 76 ? 10.406 7.652 -15.211 1 88.5 76 GLY B O 1
ATOM 1503 N N . SER B 1 77 ? 10.539 6.156 -13.656 1 92.5 77 SER B N 1
ATOM 1504 C CA . SER B 1 77 ? 9.102 5.914 -13.688 1 92.5 77 SER B CA 1
ATOM 1505 C C . SER B 1 77 ? 8.422 6.457 -12.43 1 92.5 77 SER B C 1
ATOM 1507 O O . SER B 1 77 ? 8.984 6.387 -11.336 1 92.5 77 SER B O 1
ATOM 1509 N N . LYS B 1 78 ? 7.23 6.992 -12.633 1 91.75 78 LYS B N 1
ATOM 1510 C CA . LYS B 1 78 ? 6.453 7.496 -11.508 1 91.75 78 LYS B CA 1
ATOM 1511 C C . LYS B 1 78 ? 5.488 6.434 -10.984 1 91.75 78 LYS B C 1
ATOM 1513 O O . LYS B 1 78 ? 5.18 6.398 -9.789 1 91.75 78 LYS B O 1
ATOM 1518 N N . SER B 1 79 ? 5.137 5.504 -11.867 1 95.19 79 SER B N 1
ATOM 1519 C CA . SER B 1 79 ? 4.016 4.641 -11.508 1 95.19 79 SER B CA 1
ATOM 1520 C C . SER B 1 79 ? 4.387 3.168 -11.641 1 95.19 79 SER B C 1
ATOM 1522 O O . SER B 1 79 ? 3.561 2.287 -11.391 1 95.19 79 SER B O 1
ATOM 1524 N N . ILE B 1 80 ? 5.633 2.842 -12.07 1 96.81 80 ILE B N 1
ATOM 1525 C CA . ILE B 1 80 ? 6.027 1.451 -12.258 1 96.81 80 ILE B CA 1
ATOM 1526 C C . ILE B 1 80 ? 7.023 1.045 -11.172 1 96.81 80 ILE B C 1
ATOM 1528 O O . ILE B 1 80 ? 7.977 1.778 -10.891 1 96.81 80 ILE B O 1
ATOM 1532 N N . PHE B 1 81 ? 6.777 -0.134 -10.625 1 96.94 81 PHE B N 1
ATOM 1533 C CA . PHE B 1 81 ? 7.594 -0.66 -9.539 1 96.94 81 PHE B CA 1
ATOM 1534 C C . PHE B 1 81 ? 7.98 -2.109 -9.805 1 96.94 81 PHE B C 1
ATOM 1536 O O . PHE B 1 81 ? 7.293 -2.816 -10.547 1 96.94 81 PHE B O 1
ATOM 1543 N N . SER B 1 82 ? 9.078 -2.469 -9.211 1 96.69 82 SER B N 1
ATOM 1544 C CA . SER B 1 82 ? 9.477 -3.871 -9.188 1 96.69 82 SER B CA 1
ATOM 1545 C C . SER B 1 82 ? 9.273 -4.48 -7.805 1 96.69 82 SER B C 1
ATOM 1547 O O . SER B 1 82 ? 9.609 -3.865 -6.789 1 96.69 82 SER B O 1
ATOM 1549 N N . VAL B 1 83 ? 8.609 -5.602 -7.805 1 96.5 83 VAL B N 1
ATOM 1550 C CA . VAL B 1 83 ? 8.453 -6.344 -6.559 1 96.5 83 VAL B CA 1
ATOM 1551 C C . VAL B 1 83 ? 9.664 -7.25 -6.348 1 96.5 83 VAL B C 1
ATOM 1553 O O . VAL B 1 83 ? 9.961 -8.109 -7.18 1 96.5 83 VAL B O 1
ATOM 1556 N N . LYS B 1 84 ? 10.328 -7.012 -5.25 1 95.75 84 LYS B N 1
ATOM 1557 C CA . LYS B 1 84 ? 11.547 -7.758 -4.961 1 95.75 84 LYS B CA 1
ATOM 1558 C C . LYS B 1 84 ? 11.406 -8.578 -3.68 1 95.75 84 LYS B C 1
ATOM 1560 O O . LYS B 1 84 ? 10.914 -8.07 -2.668 1 95.75 84 LYS B O 1
ATOM 1565 N N . ASP B 1 85 ? 11.773 -9.859 -3.771 1 94.5 85 ASP B N 1
ATOM 1566 C CA . ASP B 1 85 ? 11.914 -10.695 -2.582 1 94.5 85 ASP B CA 1
ATOM 1567 C C . ASP B 1 85 ? 13.242 -10.414 -1.874 1 94.5 85 ASP B C 1
ATOM 1569 O O . ASP B 1 85 ? 14.305 -10.82 -2.348 1 94.5 85 ASP B O 1
ATOM 1573 N N . THR B 1 86 ? 13.148 -9.742 -0.797 1 91.5 86 THR B N 1
ATOM 1574 C CA . THR B 1 86 ? 14.359 -9.297 -0.109 1 91.5 86 THR B CA 1
ATOM 1575 C C . THR B 1 86 ? 15.07 -10.477 0.547 1 91.5 86 THR B C 1
ATOM 1577 O O . THR B 1 86 ? 16.297 -10.453 0.706 1 91.5 86 THR B O 1
ATOM 1580 N N . ALA B 1 87 ? 14.352 -11.438 0.93 1 89.19 87 ALA B N 1
ATOM 1581 C CA . ALA B 1 87 ? 14.953 -12.625 1.546 1 89.19 87 ALA B CA 1
ATOM 1582 C C . ALA B 1 87 ? 15.789 -13.398 0.536 1 89.19 87 ALA B C 1
ATOM 1584 O O . ALA B 1 87 ? 16.875 -13.883 0.862 1 89.19 87 ALA B O 1
ATOM 1585 N N . LYS B 1 88 ? 15.336 -13.477 -0.667 1 89.06 88 LYS B N 1
ATOM 1586 C CA . LYS B 1 88 ? 16.016 -14.234 -1.712 1 89.06 88 LYS B CA 1
ATOM 1587 C C . LYS B 1 88 ? 16.828 -13.32 -2.623 1 89.06 88 LYS B C 1
ATOM 1589 O O . LYS B 1 88 ? 17.562 -13.797 -3.494 1 89.06 88 LYS B O 1
ATOM 1594 N N . ASN B 1 89 ? 16.688 -12.023 -2.418 1 90 89 ASN B N 1
ATOM 1595 C CA . ASN B 1 89 ? 17.344 -11.023 -3.258 1 90 89 ASN B CA 1
ATOM 1596 C C . ASN B 1 89 ? 17.016 -11.234 -4.734 1 90 89 ASN B C 1
ATOM 1598 O O . ASN B 1 89 ? 17.906 -11.273 -5.574 1 90 89 ASN B O 1
ATOM 1602 N N . LEU B 1 90 ? 15.766 -11.516 -5.027 1 93.12 90 LEU B N 1
ATOM 1603 C CA . LEU B 1 90 ? 15.266 -11.773 -6.367 1 93.12 90 LEU B CA 1
ATOM 1604 C C . LEU B 1 90 ? 14.141 -10.805 -6.73 1 93.12 90 LEU B C 1
ATOM 1606 O O . LEU B 1 90 ? 13.273 -10.516 -5.902 1 93.12 90 LEU B O 1
ATOM 1610 N N . THR B 1 91 ? 14.219 -10.32 -7.965 1 94.69 91 THR B N 1
ATOM 1611 C CA . THR B 1 91 ? 13.102 -9.547 -8.492 1 94.69 91 THR B CA 1
ATOM 1612 C C . THR B 1 91 ? 12.008 -10.469 -9.008 1 94.69 91 THR B C 1
ATOM 1614 O O . THR B 1 91 ? 12.258 -11.352 -9.836 1 94.69 91 THR B O 1
ATOM 1617 N N . LEU B 1 92 ? 10.844 -10.266 -8.594 1 95.44 92 LEU B N 1
ATOM 1618 C CA . LEU B 1 92 ? 9.758 -11.18 -8.922 1 95.44 92 LEU B CA 1
ATOM 1619 C C . LEU B 1 92 ? 9 -10.703 -10.156 1 95.44 92 LEU B C 1
ATOM 1621 O O . LEU B 1 92 ? 9.086 -11.312 -11.227 1 95.44 92 LEU B O 1
ATOM 1625 N N . PHE B 1 93 ? 8.297 -9.672 -10.094 1 95.62 93 PHE B N 1
ATOM 1626 C CA . PHE B 1 93 ? 7.477 -9.133 -11.172 1 95.62 93 PHE B CA 1
ATOM 1627 C C . PHE B 1 93 ? 7.281 -7.629 -11.008 1 95.62 93 PHE B C 1
ATOM 1629 O O . PHE B 1 93 ? 7.734 -7.047 -10.016 1 95.62 93 PHE B O 1
ATOM 1636 N N . ASP B 1 94 ? 6.734 -7.039 -12.023 1 96.12 94 ASP B N 1
ATOM 1637 C CA . ASP B 1 94 ? 6.484 -5.602 -11.969 1 96.12 94 ASP B CA 1
ATOM 1638 C C . ASP B 1 94 ? 5.074 -5.312 -11.461 1 96.12 94 ASP B C 1
ATOM 1640 O O . ASP B 1 94 ? 4.219 -6.199 -11.445 1 96.12 94 ASP B O 1
ATOM 1644 N N . ALA B 1 95 ? 4.918 -4.156 -10.938 1 96.62 95 ALA B N 1
ATOM 1645 C CA . ALA B 1 95 ? 3.635 -3.602 -10.516 1 96.62 95 ALA B CA 1
ATOM 1646 C C . ALA B 1 95 ? 3.434 -2.195 -11.078 1 96.62 95 ALA B C 1
ATOM 1648 O O . ALA B 1 95 ? 4.402 -1.505 -11.398 1 96.62 95 ALA B O 1
ATOM 1649 N N . GLU B 1 96 ? 2.223 -1.808 -11.219 1 96.5 96 GLU B N 1
ATOM 1650 C CA . GLU B 1 96 ? 1.891 -0.481 -11.727 1 96.5 96 GLU B CA 1
ATOM 1651 C C . GLU B 1 96 ? 0.759 0.152 -10.922 1 96.5 96 GLU B C 1
ATOM 1653 O O . GLU B 1 96 ? -0.213 -0.521 -10.578 1 96.5 96 GLU B O 1
ATOM 1658 N N . ILE B 1 97 ? 0.953 1.414 -10.578 1 94.06 97 ILE B N 1
ATOM 1659 C CA . ILE B 1 97 ? -0.134 2.131 -9.922 1 94.06 97 ILE B CA 1
ATOM 1660 C C . ILE B 1 97 ? -1.071 2.723 -10.977 1 94.06 97 ILE B C 1
ATOM 1662 O O . ILE B 1 97 ? -0.631 3.447 -11.875 1 94.06 97 ILE B O 1
ATOM 1666 N N . LYS B 1 98 ? -2.316 2.354 -10.898 1 89.44 98 LYS B N 1
ATOM 1667 C CA . LYS B 1 98 ? -3.393 2.941 -11.688 1 89.44 98 LYS B CA 1
ATOM 1668 C C . LYS B 1 98 ? -4.613 3.232 -10.82 1 89.44 98 LYS B C 1
ATOM 1670 O O . LYS B 1 98 ? -5.09 2.357 -10.094 1 89.44 98 LYS B O 1
ATOM 1675 N N . ASN B 1 99 ? -5.105 4.465 -10.859 1 83.31 99 ASN B N 1
ATOM 1676 C CA . ASN B 1 99 ? -6.254 4.867 -10.047 1 83.31 99 ASN B CA 1
ATOM 1677 C C . ASN B 1 99 ? -6.027 4.566 -8.57 1 83.31 99 ASN B C 1
ATOM 1679 O O . ASN B 1 99 ? -6.887 3.982 -7.91 1 83.31 99 ASN B O 1
ATOM 1683 N N . ASN B 1 100 ? -4.859 4.719 -8.023 1 81.75 100 ASN B N 1
ATOM 1684 C CA . ASN B 1 100 ? -4.461 4.625 -6.621 1 81.75 100 ASN B CA 1
ATOM 1685 C C . ASN B 1 100 ? -4.445 3.178 -6.141 1 81.75 100 ASN B C 1
ATOM 1687 O O . ASN B 1 100 ? -4.625 2.914 -4.949 1 81.75 100 ASN B O 1
ATOM 1691 N N . ILE B 1 101 ? -4.328 2.281 -7.094 1 85.31 101 ILE B N 1
ATOM 1692 C CA . ILE B 1 101 ? -4.223 0.871 -6.738 1 85.31 101 ILE B CA 1
ATOM 1693 C C . ILE B 1 101 ? -2.99 0.26 -7.398 1 85.31 101 ILE B C 1
ATOM 1695 O O . ILE B 1 101 ? -2.598 0.668 -8.492 1 85.31 101 ILE B O 1
ATOM 1699 N N . TYR B 1 102 ? -2.441 -0.736 -6.773 1 91.56 102 TYR B N 1
ATOM 1700 C CA . TYR B 1 102 ? -1.288 -1.437 -7.328 1 91.56 102 TYR B CA 1
ATOM 1701 C C . TYR B 1 102 ? -1.725 -2.654 -8.133 1 91.56 102 TYR B C 1
ATOM 1703 O O . TYR B 1 102 ? -2.271 -3.609 -7.578 1 91.56 102 TYR B O 1
ATOM 1711 N N . LEU B 1 103 ? -1.464 -2.586 -9.375 1 93.81 103 LEU B N 1
ATOM 1712 C CA . LEU B 1 103 ? -1.792 -3.68 -10.289 1 93.81 103 LEU B CA 1
ATOM 1713 C C . LEU B 1 103 ? -0.628 -4.66 -10.398 1 93.81 103 LEU B C 1
ATOM 1715 O O . LEU B 1 103 ? 0.534 -4.25 -10.414 1 93.81 103 LEU B O 1
ATOM 1719 N N . CYS B 1 104 ? -0.961 -5.898 -10.445 1 95.31 104 CYS B N 1
ATOM 1720 C CA . CYS B 1 104 ? 0.031 -6.945 -10.648 1 95.31 104 CYS B CA 1
ATOM 1721 C C . CYS B 1 104 ? 0.316 -7.145 -12.133 1 95.31 104 CYS B C 1
ATOM 1723 O O . CYS B 1 104 ? -0.586 -7.477 -12.906 1 95.31 104 CYS B O 1
ATOM 1725 N N . LYS B 1 105 ? 1.542 -6.961 -12.516 1 95.12 105 LYS B N 1
ATOM 1726 C CA . LYS B 1 105 ? 1.936 -7.113 -13.914 1 95.12 105 LYS B CA 1
ATOM 1727 C C . LYS B 1 105 ? 2.758 -8.383 -14.117 1 95.12 105 LYS B C 1
ATOM 1729 O O . LYS B 1 105 ? 3.66 -8.414 -14.961 1 95.12 105 LYS B O 1
ATOM 1734 N N . ALA B 1 106 ? 2.488 -9.344 -13.422 1 93.88 106 ALA B N 1
ATOM 1735 C CA . ALA B 1 106 ? 3.205 -10.609 -13.531 1 93.88 106 ALA B CA 1
ATOM 1736 C C . ALA B 1 106 ? 2.68 -11.43 -14.711 1 93.88 106 ALA B C 1
ATOM 1738 O O . ALA B 1 106 ? 1.527 -11.266 -15.117 1 93.88 106 ALA B O 1
ATOM 1739 N N . SER B 1 107 ? 3.562 -12.258 -15.297 1 93.94 107 SER B N 1
ATOM 1740 C CA . SER B 1 107 ? 3.152 -13.266 -16.266 1 93.94 107 SER B CA 1
ATOM 1741 C C . SER B 1 107 ? 2.576 -14.5 -15.586 1 93.94 107 SER B C 1
ATOM 1743 O O . SER B 1 107 ? 3.268 -15.164 -14.805 1 93.94 107 SER B O 1
ATOM 1745 N N . LEU B 1 108 ? 1.349 -14.727 -15.867 1 94.19 108 LEU B N 1
ATOM 1746 C CA . LEU B 1 108 ? 0.678 -15.836 -15.203 1 94.19 108 LEU B CA 1
ATOM 1747 C C . LEU B 1 108 ? 0.908 -17.141 -15.961 1 94.19 108 LEU B C 1
ATOM 1749 O O . LEU B 1 108 ? 1.072 -17.141 -17.188 1 94.19 108 LEU B O 1
ATOM 1753 N N . VAL B 1 109 ? 0.991 -18.203 -15.18 1 94.06 109 VAL B N 1
ATOM 1754 C CA . VAL B 1 109 ? 1.164 -19.531 -15.734 1 94.06 109 VAL B CA 1
ATOM 1755 C C . VAL B 1 109 ? -0.057 -20.391 -15.406 1 94.06 109 VAL B C 1
ATOM 1757 O O . VAL B 1 109 ? -0.513 -20.422 -14.258 1 94.06 109 VAL B O 1
ATOM 1760 N N . LEU B 1 110 ? -0.572 -21.062 -16.406 1 94.31 110 LEU B N 1
ATOM 1761 C CA . LEU B 1 110 ? -1.669 -21.984 -16.141 1 94.31 110 LEU B CA 1
ATOM 1762 C C . LEU B 1 110 ? -1.199 -23.156 -15.297 1 94.31 110 LEU B C 1
ATOM 1764 O O . LEU B 1 110 ? -0.07 -23.625 -15.445 1 94.31 110 LEU B O 1
ATOM 1768 N N . PRO B 1 111 ? -2.092 -23.578 -14.398 1 91.12 111 PRO B N 1
ATOM 1769 C CA . PRO B 1 111 ? -1.702 -24.656 -13.5 1 91.12 111 PRO B CA 1
ATOM 1770 C C . PRO B 1 111 ? -1.15 -25.875 -14.242 1 91.12 111 PRO B C 1
ATOM 1772 O O . PRO B 1 111 ? -0.225 -26.531 -13.758 1 91.12 111 PRO B O 1
ATOM 1775 N N . GLN B 1 112 ? -1.626 -26.156 -15.336 1 89.88 112 GLN B N 1
ATOM 1776 C CA . GLN B 1 112 ? -1.195 -27.328 -16.109 1 89.88 112 GLN B CA 1
ATOM 1777 C C . GLN B 1 112 ? 0.223 -27.141 -16.641 1 89.88 112 GLN B C 1
ATOM 1779 O O . GLN B 1 112 ? 0.913 -28.125 -16.922 1 89.88 112 GLN B O 1
ATOM 1784 N N . ASP B 1 113 ? 0.655 -25.891 -16.797 1 88.06 113 ASP B N 1
ATOM 1785 C CA . ASP B 1 113 ? 1.974 -25.578 -17.344 1 88.06 113 ASP B CA 1
ATOM 1786 C C . ASP B 1 113 ? 2.986 -25.344 -16.219 1 88.06 113 ASP B C 1
ATOM 1788 O O . ASP B 1 113 ? 4.164 -25.094 -16.484 1 88.06 113 ASP B O 1
ATOM 1792 N N . ALA B 1 114 ? 2.516 -25.297 -14.953 1 82.69 114 ALA B N 1
ATOM 1793 C CA . ALA B 1 114 ? 3.396 -25.078 -13.812 1 82.69 114 ALA B CA 1
ATOM 1794 C C . ALA B 1 114 ? 4.266 -26.297 -13.531 1 82.69 114 ALA B C 1
ATOM 1796 O O . ALA B 1 114 ? 3.83 -27.438 -13.734 1 82.69 114 ALA B O 1
ATOM 1797 N N . PRO B 1 115 ? 5.629 -25.969 -13.281 1 73.38 115 PRO B N 1
ATOM 1798 C CA . PRO B 1 115 ? 6.508 -27.109 -13.016 1 73.38 115 PRO B CA 1
ATOM 1799 C C . PRO B 1 115 ? 6.012 -27.984 -11.867 1 73.38 115 PRO B C 1
ATOM 1801 O O . PRO B 1 115 ? 5.383 -27.484 -10.93 1 73.38 115 PRO B O 1
ATOM 1804 N N . ALA B 1 116 ? 5.84 -29.312 -12.023 1 62.28 116 ALA B N 1
ATOM 1805 C CA . ALA B 1 116 ? 5.387 -30.297 -11.047 1 62.28 116 ALA B CA 1
ATOM 1806 C C . ALA B 1 116 ? 6.02 -30.047 -9.68 1 62.28 116 ALA B C 1
ATOM 1808 O O . ALA B 1 116 ? 7.219 -29.781 -9.586 1 62.28 116 ALA B O 1
ATOM 1809 N N . ILE B 1 117 ? 5.391 -29.297 -8.781 1 55.88 117 ILE B N 1
ATOM 1810 C CA . ILE B 1 117 ? 5.887 -29.25 -7.414 1 55.88 117 ILE B CA 1
ATOM 1811 C C . ILE B 1 117 ? 6.344 -30.641 -6.984 1 55.88 117 ILE B C 1
ATOM 1813 O O . ILE B 1 117 ? 5.543 -31.578 -6.941 1 55.88 117 ILE B O 1
ATOM 1817 N N . GLN B 1 118 ? 7.512 -31.062 -7.324 1 46.28 118 GLN B N 1
ATOM 1818 C CA . GLN B 1 118 ? 7.977 -32.375 -6.883 1 46.28 118 GLN B CA 1
ATOM 1819 C C . GLN B 1 118 ? 7.746 -32.562 -5.387 1 46.28 118 GLN B C 1
ATOM 1821 O O . GLN B 1 118 ? 8.312 -31.828 -4.566 1 46.28 118 GLN B O 1
ATOM 1826 N N . VAL B 1 119 ? 6.578 -32.656 -4.902 1 43.06 119 VAL B N 1
ATOM 182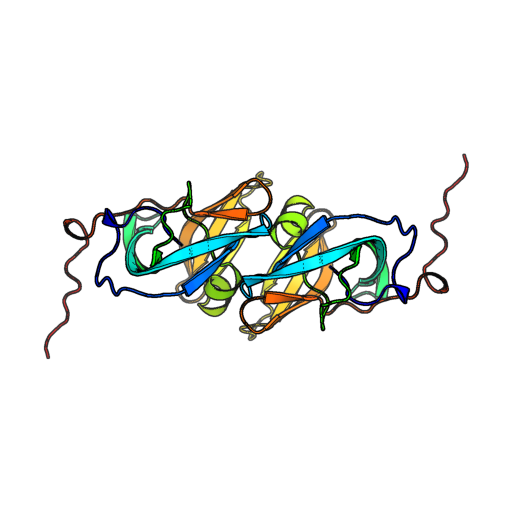7 C CA . VAL B 1 119 ? 6.406 -33.188 -3.547 1 43.06 119 VAL B CA 1
ATOM 1828 C C . VAL B 1 119 ? 7.277 -34.406 -3.35 1 43.06 119 VAL B C 1
ATOM 1830 O O . VAL B 1 119 ? 7.078 -35.438 -4.012 1 43.06 119 VAL B O 1
ATOM 1833 N N . GLU B 1 120 ? 8.547 -34.25 -3.143 1 38.66 120 GLU B N 1
ATOM 1834 C CA . GLU B 1 120 ? 9.266 -35.469 -2.719 1 38.66 120 GLU B CA 1
ATOM 1835 C C . GLU B 1 120 ? 8.508 -36.188 -1.606 1 38.66 120 GLU B C 1
ATOM 1837 O O . GLU B 1 120 ? 8.25 -35.625 -0.548 1 38.66 120 GLU B O 1
ATOM 1842 N N . LYS B 1 121 ? 7.543 -36.969 -1.922 1 37.81 121 LYS B N 1
ATOM 1843 C CA . LYS B 1 121 ? 7.066 -38.031 -1.04 1 37.81 121 LYS B CA 1
ATOM 1844 C C . LYS B 1 121 ? 8.227 -38.75 -0.37 1 37.81 121 LYS B C 1
ATOM 1846 O O . LYS B 1 121 ? 8.93 -39.531 -1.013 1 37.81 121 LYS B O 1
ATOM 1851 N N . HIS B 1 122 ? 9.133 -38.031 0.451 1 35.09 122 HIS B N 1
ATOM 1852 C CA . HIS B 1 122 ? 9.82 -38.969 1.321 1 35.09 122 HIS B CA 1
ATOM 1853 C C . HIS B 1 122 ? 8.914 -39.438 2.449 1 35.09 122 HIS B C 1
ATOM 1855 O O . HIS B 1 122 ? 8.102 -38.688 2.969 1 35.09 122 HIS B O 1
#

Foldseek 3Di:
DAQDPQQFDPKDFDFDWDADPVGDIFTFGIKGWGWFAFPVRDIDIDIDTHTNVDPFAFDDQVVLVVQQWDWADDPPDDFKTWIARNVVRGTGFMWGDDPNTIGTPTGTDGPVRHDPPPPVPD/DAQDPQQFDPKDFDFDWDADPVGDIFTFGIKGWGWFAFPVRDIDIDIDTHTNVDPFAFDDQVVLVVQQWDWADDPPDDFKTWIARNVVRGTGFMWGDDPNTIGTPTGTDGPVRDDPPPPPPD

Radius of gyration: 19.99 Å; Cα contacts (8 Å, |Δi|>4): 568; chains: 2; bounding box: 37×78×34 Å

pLDDT: mean 88.24, std 12.64, range [35.09, 97.0]

Organism: NCBI:txid56615

InterPro domains:
  IPR054722 Retrovirus-related Pol polyprotein from transp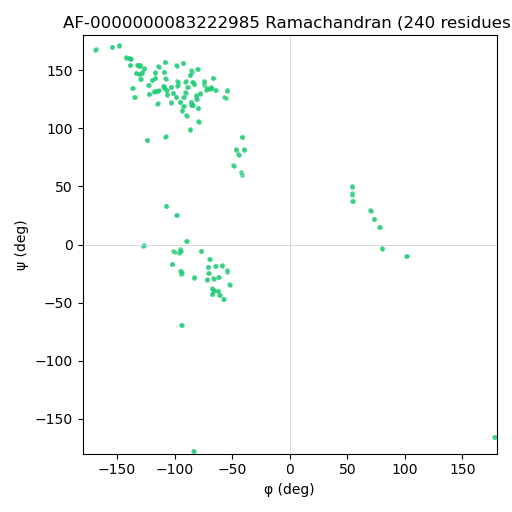oson TNT 1-94-like, beta-barrel domain [PF22936] (1-67)

Solvent-accessible surface area (backbone atoms only — not comparable to full-atom values): 13183 Å² total; per-residue (Å²): 60,36,34,61,68,76,33,47,30,83,69,41,81,42,92,48,68,42,27,39,74,87,41,50,74,41,59,27,53,25,34,26,36,34,36,29,33,26,76,85,65,48,75,48,76,41,84,38,38,32,26,61,84,41,92,60,33,37,57,57,62,46,58,40,35,67,67,42,28,45,73,39,71,37,88,97,45,73,45,38,27,37,35,26,33,63,83,74,71,39,63,36,36,39,31,34,58,55,93,60,35,46,33,51,59,54,50,75,33,46,52,87,74,46,77,76,76,74,69,75,82,121,61,35,34,59,67,76,34,46,30,82,70,40,83,42,90,48,68,42,27,38,72,86,40,50,75,40,60,27,53,24,35,26,34,35,35,30,34,26,78,84,65,49,75,48,75,41,83,35,39,31,25,62,85,42,93,57,33,38,58,58,62,47,56,40,34,66,68,42,28,44,73,40,71,36,89,97,46,75,45,38,27,36,33,26,33,62,82,75,72,39,63,36,36,41,30,34,56,56,92,62,36,46,31,52,58,54,48,75,35,46,53,90,74,45,79,76,76,75,70,75,83,120

Secondary structure (DSSP, 8-state):
-BS-GGGEEEEEEEEEEEE-TTS-EEEEEEEEEEEEE-TTS-EEEEEEEE-TT-SS-B--HHHHHHTTEEEEEPTT-SSEEEEEETTTTEEEEEEEEETTEEEE-PEEE-GGGS--------/-BS-GGGEEEEEEEEEEEE-TTS-EEEEEEEEEEEEE-TTS-EEEEEEEE-TT-SS-B--HHHHHHTTEEEEEPTT-SSEEEEEETTTTEEEEEEEEETTEEEE-PEEE-GGGS--------

Nearest PDB structures (foldseek):
  3mao-assembly1_A  TM=3.451E-01  e=9.496E-01  Homo sapiens
  4wac-assembly1_A  TM=5.095E-01  e=6.957E+00  Staphylococcus aureus
  4xfu-assembly3_B  TM=2.352E-01  e=1.978E+00  Homo sapiens
  7qnt-assembly1_AAA  TM=3.755E-01  e=6.957E+00  Staphylococcus epidermidis
  6owk-assembly1_A  TM=1.742E-01  e=5.353E+00  Bacillus thuringiensis